Protein AF-A0A925HPG6-F1 (afdb_monomer)

Nearest PDB structures (foldseek):
  2pl2-assembly1_B  TM=6.151E-01  e=1.990E-04  Thermus thermophilus HB27
  7cc7-assembly1_A  TM=6.638E-01  e=3.240E-03  Homo sapiens
  1zu2-assembly1_A  TM=7.155E-01  e=5.525E-02  Arabidopsis thaliana
  5w5h-assembly1_C  TM=5.870E-01  e=5.042E-02  Homo sapiens
  4rg9-assembly1_A  TM=4.151E-01  e=2.020E-02  Homo sapiens

Structure (mmCIF, N/CA/C/O backbone):
data_AF-A0A925HPG6-F1
#
_entry.id   AF-A0A925HPG6-F1
#
loop_
_atom_site.group_PDB
_atom_site.id
_atom_site.type_symbol
_atom_site.label_atom_id
_atom_site.label_alt_id
_atom_site.label_comp_id
_atom_site.label_asym_id
_atom_site.label_entity_id
_atom_site.label_seq_id
_atom_site.pdbx_PDB_ins_code
_atom_site.Cartn_x
_atom_site.Cartn_y
_atom_site.Cartn_z
_atom_site.occupancy
_atom_site.B_iso_or_equiv
_atom_site.auth_seq_id
_atom_site.auth_comp_id
_atom_site.auth_asym_id
_atom_site.auth_atom_id
_atom_site.pdbx_PDB_model_num
ATOM 1 N N . MET A 1 1 ? -19.521 0.042 25.643 1.00 83.56 1 MET A N 1
ATOM 2 C CA . MET A 1 1 ? -20.097 1.329 25.170 1.00 83.56 1 MET A CA 1
ATOM 3 C C . MET A 1 1 ? -19.032 2.386 24.862 1.00 83.56 1 MET A C 1
ATOM 5 O O . MET A 1 1 ? -19.065 2.917 23.763 1.00 83.56 1 MET A O 1
ATOM 9 N N . LYS A 1 2 ? -18.054 2.652 25.746 1.00 94.69 2 LYS A N 1
ATOM 10 C CA . LYS A 1 2 ? -17.037 3.711 25.542 1.00 94.69 2 LYS A CA 1
ATOM 11 C C . LYS A 1 2 ? -16.124 3.534 24.310 1.00 94.69 2 LYS A C 1
ATOM 13 O O . LYS A 1 2 ? -15.792 4.525 23.671 1.00 94.69 2 LYS A O 1
ATOM 18 N N . ALA A 1 3 ? -15.754 2.301 23.945 1.00 97.12 3 ALA A N 1
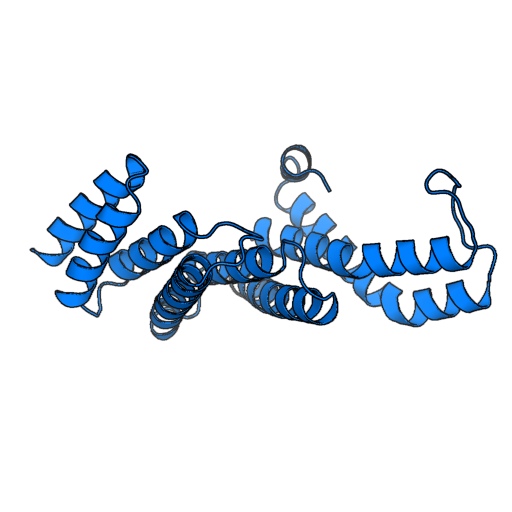ATOM 19 C CA . ALA A 1 3 ? -14.949 2.048 22.741 1.00 97.12 3 ALA A CA 1
ATOM 20 C C . ALA A 1 3 ? -15.700 2.431 21.449 1.00 97.12 3 ALA A C 1
ATOM 22 O O . ALA A 1 3 ? -15.158 3.114 20.587 1.00 97.12 3 ALA A O 1
ATOM 23 N N . ARG A 1 4 ? -16.988 2.068 21.350 1.00 97.56 4 ARG A N 1
ATOM 24 C CA . ARG A 1 4 ? -17.858 2.441 20.218 1.00 97.56 4 ARG A CA 1
ATOM 25 C C . ARG A 1 4 ? -18.130 3.945 20.148 1.00 97.56 4 ARG A C 1
ATOM 27 O O . ARG A 1 4 ? -18.181 4.494 19.057 1.00 97.56 4 ARG A O 1
ATOM 34 N N . ASP A 1 5 ? -18.277 4.610 21.293 1.00 98.19 5 ASP A N 1
ATOM 35 C CA . ASP A 1 5 ? -18.403 6.073 21.345 1.00 98.19 5 ASP A CA 1
ATOM 36 C C . ASP A 1 5 ? -17.149 6.767 20.786 1.00 98.19 5 ASP A C 1
ATOM 38 O O . ASP A 1 5 ? -17.252 7.632 19.917 1.00 98.19 5 ASP A O 1
ATOM 42 N N . ASN A 1 6 ? -15.960 6.326 21.208 1.00 98.56 6 ASN A N 1
ATOM 43 C CA . ASN A 1 6 ? -14.703 6.825 20.653 1.00 98.56 6 ASN A CA 1
ATOM 44 C C . ASN A 1 6 ? -14.569 6.526 19.156 1.00 98.56 6 ASN A C 1
ATOM 46 O O . ASN A 1 6 ? -14.201 7.420 18.403 1.00 98.56 6 ASN A O 1
ATOM 50 N N . LEU A 1 7 ? -14.950 5.330 18.695 1.00 98.56 7 LEU A N 1
ATOM 51 C CA . LEU A 1 7 ? -14.999 5.033 17.261 1.00 98.56 7 LEU A CA 1
ATOM 52 C C . LEU A 1 7 ? -15.870 6.054 16.509 1.00 98.56 7 LEU A C 1
ATOM 54 O O . LEU A 1 7 ? -15.422 6.622 15.518 1.00 98.56 7 LEU A O 1
ATOM 58 N N . ASN A 1 8 ? -17.088 6.327 16.981 1.00 98.44 8 ASN A N 1
ATOM 59 C CA . ASN A 1 8 ? -18.001 7.258 16.310 1.00 98.44 8 ASN A CA 1
ATOM 60 C C . ASN A 1 8 ? -17.438 8.686 16.247 1.00 98.44 8 ASN A C 1
ATOM 62 O O . ASN A 1 8 ? -17.514 9.331 15.200 1.00 98.44 8 ASN A O 1
ATOM 66 N N . LYS A 1 9 ? -16.827 9.162 17.340 1.00 98.69 9 LYS A N 1
ATOM 67 C CA . LYS A 1 9 ? -16.132 10.459 17.380 1.00 98.69 9 LYS A CA 1
ATOM 68 C C . LYS A 1 9 ? -14.959 10.496 16.403 1.00 98.69 9 LYS A C 1
ATOM 70 O O . LYS A 1 9 ? -14.810 11.463 15.660 1.00 98.69 9 LYS A O 1
ATOM 75 N N . GLY A 1 10 ? -14.172 9.421 16.347 1.00 98.62 10 GLY A N 1
ATOM 76 C CA . GLY A 1 10 ? -13.081 9.278 15.389 1.00 98.62 10 GLY A CA 1
ATOM 77 C C . GLY A 1 10 ? -13.572 9.334 13.944 1.00 98.62 10 GLY A C 1
ATOM 78 O O . GLY A 1 10 ? -13.031 10.095 13.148 1.00 98.62 10 GLY A O 1
ATOM 79 N N . VAL A 1 11 ? -14.657 8.624 13.614 1.00 98.62 11 VAL A N 1
ATOM 80 C CA . VAL A 1 11 ? -15.277 8.656 12.277 1.00 98.62 11 VAL A CA 1
ATOM 81 C C . VAL A 1 11 ? -15.770 10.061 11.921 1.00 98.62 11 VAL A C 1
ATOM 83 O O . VAL A 1 11 ? -15.600 10.498 10.784 1.00 98.62 11 VAL A O 1
ATOM 86 N N . GLN A 1 12 ? -16.355 10.797 12.869 1.00 98.62 12 GLN A N 1
ATOM 87 C CA . GLN A 1 12 ? -16.792 12.177 12.639 1.00 98.62 12 GLN A CA 1
ATOM 88 C C . GLN A 1 12 ? -15.605 13.110 12.347 1.00 98.62 12 GLN A C 1
ATOM 90 O O . GLN A 1 12 ? -15.650 13.901 11.401 1.00 98.62 12 GLN A O 1
ATOM 95 N N . SER A 1 13 ? -14.524 12.991 13.120 1.00 98.69 13 SER A N 1
ATOM 96 C CA . SER A 1 13 ? -13.281 13.736 12.892 1.00 98.69 13 SER A CA 1
ATOM 97 C C . SER A 1 13 ? -12.656 13.384 11.540 1.00 98.69 13 SER A C 1
ATOM 99 O O . SER A 1 13 ? -12.307 14.280 10.775 1.00 98.69 13 SER A O 1
ATOM 101 N N . PHE A 1 14 ? -12.608 12.098 11.188 1.00 98.25 14 PHE A N 1
ATOM 102 C CA . PHE A 1 14 ? -12.074 11.620 9.913 1.00 98.25 14 PHE A CA 1
ATOM 103 C C . PHE A 1 14 ? -12.853 12.182 8.715 1.00 98.25 14 PHE A C 1
ATOM 105 O O . PHE A 1 14 ? -12.257 12.731 7.794 1.00 98.25 14 PHE A O 1
ATOM 112 N N . LYS A 1 15 ? -14.193 12.144 8.756 1.00 98.00 15 LYS A N 1
ATOM 113 C CA . LYS A 1 15 ? -15.064 12.704 7.701 1.00 98.00 15 LYS A CA 1
ATOM 114 C C . LYS A 1 15 ? -14.883 14.207 7.485 1.00 98.00 15 LYS A C 1
ATOM 116 O O . LYS A 1 15 ? -15.205 14.711 6.417 1.00 98.00 15 LYS A O 1
ATOM 121 N N . THR A 1 16 ? -14.390 14.918 8.496 1.00 97.69 16 THR A N 1
ATOM 122 C CA . TH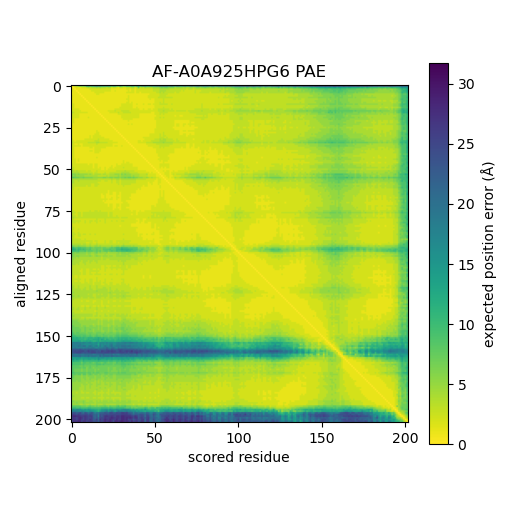R A 1 16 ? -14.087 16.355 8.424 1.00 97.69 16 THR A CA 1
ATOM 123 C C . THR A 1 16 ? -12.595 16.630 8.207 1.00 97.69 16 THR A C 1
ATOM 125 O O . THR A 1 16 ? -12.138 17.739 8.469 1.00 97.69 16 THR A O 1
ATOM 128 N N . ALA A 1 17 ? -11.842 15.624 7.739 1.00 97.56 17 ALA A N 1
ATOM 129 C CA . ALA A 1 17 ? -10.399 15.650 7.478 1.00 97.56 17 ALA A CA 1
ATOM 130 C C . ALA A 1 17 ? -9.522 16.020 8.692 1.00 97.56 17 ALA A C 1
ATOM 132 O O . ALA A 1 17 ? -8.353 16.375 8.553 1.00 97.56 17 ALA A O 1
ATOM 133 N N . LYS A 1 18 ? -10.054 15.906 9.915 1.00 98.50 18 LYS A N 1
ATOM 134 C CA . LYS A 1 18 ? -9.316 16.134 11.165 1.00 98.50 18 LYS A CA 1
ATOM 135 C C . LYS A 1 18 ? -8.601 14.852 11.588 1.00 98.50 18 LYS A C 1
ATOM 137 O O . LYS A 1 18 ? -8.935 14.259 12.615 1.00 98.50 18 LYS A O 1
ATOM 142 N N . TYR A 1 19 ? -7.644 14.397 10.782 1.00 98.06 19 TYR A N 1
ATOM 143 C CA . TYR A 1 19 ? -7.041 13.069 10.934 1.00 98.06 19 TYR A CA 1
ATOM 144 C C . TYR A 1 19 ? -6.299 12.878 12.260 1.00 98.06 19 TYR A C 1
ATOM 146 O O . TYR A 1 19 ? -6.476 11.845 12.896 1.00 98.06 19 TYR A O 1
ATOM 154 N N . THR A 1 20 ? -5.580 13.889 12.751 1.00 97.94 20 THR A N 1
ATOM 155 C CA . THR A 1 20 ? -4.909 13.823 14.061 1.00 97.94 20 THR A CA 1
ATOM 156 C C . THR A 1 20 ? -5.909 13.600 15.201 1.00 97.94 20 THR A C 1
ATOM 158 O O . THR A 1 20 ? -5.711 12.736 16.051 1.00 97.94 20 THR A O 1
ATOM 161 N N . ALA A 1 21 ? -7.044 14.311 15.187 1.00 98.44 21 ALA A N 1
ATOM 162 C CA . ALA A 1 21 ? -8.107 14.108 16.174 1.00 98.44 21 ALA A CA 1
ATOM 163 C C . ALA A 1 21 ? -8.791 12.739 16.010 1.00 98.44 21 ALA A C 1
ATOM 165 O O . ALA A 1 21 ? -9.171 12.108 16.995 1.00 98.44 21 ALA A O 1
ATOM 166 N N . ALA A 1 22 ? -8.941 12.266 14.769 1.00 98.75 22 ALA A N 1
ATOM 167 C CA . ALA A 1 22 ? -9.473 10.938 14.491 1.00 98.75 22 ALA A CA 1
ATOM 168 C C . ALA A 1 22 ? -8.570 9.834 15.065 1.00 98.75 22 ALA A C 1
ATOM 170 O O . ALA A 1 22 ? -9.075 8.940 15.741 1.00 98.75 22 ALA A O 1
ATOM 171 N N . VAL A 1 23 ? -7.249 9.937 14.872 1.00 98.75 23 VAL A N 1
ATOM 172 C CA . VAL A 1 23 ? -6.253 9.009 15.430 1.00 98.75 23 VAL A CA 1
ATOM 173 C C . VAL A 1 23 ? -6.376 8.911 16.946 1.00 98.75 23 VAL A C 1
ATOM 175 O O . VAL A 1 23 ? -6.443 7.801 17.467 1.00 98.75 23 VAL A O 1
ATOM 178 N N . GLU A 1 24 ? -6.471 10.031 17.664 1.00 98.69 24 GLU A N 1
ATOM 179 C CA . GLU A 1 24 ? -6.578 9.996 19.129 1.00 98.69 24 GLU A CA 1
ATOM 180 C C . GLU A 1 24 ? -7.856 9.291 19.605 1.00 98.69 24 GLU A C 1
ATOM 182 O O . GLU A 1 24 ? -7.813 8.456 20.513 1.00 98.69 24 GLU A O 1
ATOM 187 N N . HIS A 1 25 ? -8.988 9.528 18.938 1.00 98.81 25 HIS A N 1
ATOM 188 C CA . HIS A 1 25 ? -10.222 8.801 19.228 1.00 98.81 25 HIS A CA 1
ATOM 189 C C . HIS A 1 25 ? -10.121 7.306 18.902 1.00 98.81 25 HIS A C 1
ATOM 191 O O . HIS A 1 25 ? -10.546 6.470 19.701 1.00 98.81 25 HIS A O 1
ATOM 197 N N . PHE A 1 26 ? -9.546 6.935 17.758 1.00 98.81 26 PHE A N 1
ATOM 198 C CA . PHE A 1 26 ? -9.407 5.528 17.393 1.00 98.81 26 PHE A CA 1
ATOM 199 C C . PHE A 1 26 ? -8.412 4.786 18.298 1.00 98.81 26 PHE A C 1
ATOM 201 O O . PHE A 1 26 ? -8.693 3.654 18.692 1.00 98.81 26 PHE A O 1
ATOM 208 N N . LYS A 1 27 ? -7.315 5.428 18.724 1.00 98.62 27 LYS A N 1
ATOM 209 C CA . LYS A 1 27 ? -6.393 4.885 19.739 1.00 98.62 27 LYS A CA 1
ATOM 210 C C . LYS A 1 27 ? -7.117 4.593 21.044 1.00 98.62 27 LYS A C 1
ATOM 212 O O . LYS A 1 27 ? -6.940 3.513 21.600 1.00 98.62 27 LYS A O 1
ATOM 217 N N . GLU A 1 28 ? -7.959 5.510 21.516 1.00 98.75 28 GLU A N 1
ATOM 218 C CA . GLU A 1 28 ? -8.739 5.287 22.734 1.00 98.75 28 GLU A CA 1
ATOM 219 C C . GLU A 1 28 ? -9.759 4.153 22.559 1.00 98.75 28 GLU A C 1
ATOM 221 O O . GLU A 1 28 ? -9.926 3.330 23.458 1.00 98.75 28 GLU A O 1
ATOM 226 N N . ALA A 1 29 ? -10.398 4.043 21.390 1.00 98.69 29 ALA A N 1
ATOM 227 C CA . ALA A 1 29 ? -11.285 2.921 21.087 1.00 98.69 29 ALA A CA 1
ATOM 228 C C . ALA A 1 29 ? -10.551 1.569 21.148 1.00 98.69 29 ALA A C 1
ATOM 230 O O . ALA A 1 29 ? -11.043 0.652 21.804 1.00 98.69 29 ALA A O 1
ATOM 231 N N . VAL A 1 30 ? -9.362 1.471 20.541 1.00 98.44 30 VAL A N 1
ATOM 232 C CA . VAL A 1 30 ? -8.510 0.267 20.564 1.00 98.44 30 VAL A CA 1
ATOM 233 C C . VAL A 1 30 ? -7.953 -0.013 21.964 1.00 98.44 30 VAL A C 1
ATOM 235 O O . VAL A 1 30 ? -7.851 -1.165 22.366 1.00 98.44 30 VAL A O 1
ATOM 238 N N . ARG A 1 31 ? -7.617 1.017 22.748 1.00 98.31 31 ARG A N 1
ATOM 239 C CA . ARG A 1 31 ? -7.154 0.850 24.136 1.00 98.31 31 ARG A CA 1
ATOM 240 C C . ARG A 1 31 ? -8.256 0.292 25.036 1.00 98.31 31 ARG A C 1
ATOM 242 O O . ARG A 1 31 ? -7.982 -0.524 25.912 1.00 98.31 31 ARG A O 1
ATOM 249 N N . LEU A 1 32 ? -9.488 0.764 24.849 1.00 98.50 32 LEU A N 1
ATOM 250 C CA . LEU A 1 32 ? -10.657 0.322 25.612 1.00 98.50 32 LEU A CA 1
ATOM 251 C C . LEU A 1 32 ? -11.132 -1.077 25.206 1.00 98.50 32 LEU A C 1
ATOM 253 O O . LEU A 1 32 ? -11.712 -1.773 26.037 1.00 98.50 32 LEU A O 1
ATOM 257 N N . ASP A 1 33 ? -10.926 -1.458 23.948 1.00 98.06 33 ASP A N 1
ATOM 258 C CA . ASP A 1 33 ? -11.262 -2.774 23.410 1.00 98.06 33 ASP A CA 1
ATOM 259 C C . ASP A 1 33 ? -10.212 -3.209 22.366 1.00 98.06 33 ASP A C 1
ATOM 261 O O . ASP A 1 33 ? -10.350 -2.903 21.176 1.00 98.06 33 ASP A O 1
ATOM 265 N N . PRO A 1 34 ? -9.144 -3.913 22.794 1.00 96.50 34 PRO A N 1
ATOM 266 C CA . PRO A 1 34 ? -8.071 -4.352 21.901 1.00 96.50 34 PRO A CA 1
ATOM 267 C C . PRO A 1 34 ? -8.516 -5.328 20.805 1.00 96.50 34 PRO A C 1
ATOM 269 O O . PRO A 1 34 ? -7.827 -5.462 19.796 1.00 96.50 34 PRO A O 1
ATOM 272 N N . GLU A 1 35 ? -9.661 -5.990 20.951 1.00 95.81 35 GLU A N 1
ATOM 273 C CA . GLU A 1 35 ? -10.179 -6.911 19.936 1.00 95.81 35 GLU A CA 1
ATOM 274 C C . GLU A 1 35 ? -11.094 -6.196 18.923 1.00 95.81 35 GLU A C 1
ATOM 276 O O . GLU A 1 35 ? -11.589 -6.820 17.982 1.00 95.81 35 GLU A O 1
ATOM 281 N N . PHE A 1 36 ? -11.299 -4.877 19.057 1.00 97.50 36 PHE A N 1
ATOM 282 C CA . PHE A 1 36 ? -12.194 -4.112 18.192 1.00 97.50 36 PHE A CA 1
ATOM 283 C C . PHE A 1 36 ? -11.589 -3.835 16.806 1.00 97.50 36 PHE A C 1
ATOM 285 O O . PHE A 1 36 ? -11.125 -2.733 16.499 1.00 97.50 36 PHE A O 1
ATOM 292 N N . GLN A 1 37 ? -11.658 -4.841 15.934 1.00 97.38 37 GLN A N 1
ATOM 293 C CA . GLN A 1 37 ? -11.078 -4.832 14.585 1.00 97.38 37 GLN A CA 1
ATOM 294 C C . GLN A 1 37 ? -11.473 -3.612 13.746 1.00 97.38 37 GLN A C 1
ATOM 296 O O . GLN A 1 37 ? -10.628 -2.998 13.101 1.00 97.38 37 GLN A O 1
ATOM 301 N N . THR A 1 38 ? -12.739 -3.193 13.807 1.00 97.75 38 THR A N 1
ATOM 302 C CA . THR A 1 38 ? -13.205 -2.006 13.079 1.00 97.75 38 THR A CA 1
ATOM 303 C C . THR A 1 38 ? -12.477 -0.737 13.527 1.00 97.75 38 THR A C 1
ATOM 305 O O . THR A 1 38 ? -12.042 0.039 12.682 1.00 97.75 38 THR A O 1
ATOM 308 N N . ALA A 1 39 ? -12.292 -0.523 14.835 1.00 98.31 39 ALA A N 1
ATOM 309 C CA . ALA A 1 39 ? -11.549 0.636 15.337 1.00 98.31 39 ALA A CA 1
ATOM 310 C C . ALA A 1 39 ? -10.077 0.600 14.917 1.00 98.31 39 ALA A C 1
ATOM 312 O O . ALA A 1 39 ? -9.509 1.646 14.610 1.00 98.31 39 ALA A O 1
ATOM 313 N N . ARG A 1 40 ? -9.492 -0.598 14.835 1.00 98.50 40 ARG A N 1
ATOM 314 C CA . ARG A 1 40 ? -8.125 -0.797 14.357 1.00 98.50 40 ARG A CA 1
ATOM 315 C C . ARG A 1 40 ? -7.958 -0.449 12.877 1.00 98.50 40 ARG A C 1
ATOM 317 O O . ARG A 1 40 ? -7.049 0.299 12.534 1.00 98.50 40 ARG A O 1
ATOM 324 N N . LEU A 1 41 ? -8.876 -0.907 12.023 1.00 98.44 41 LEU A N 1
ATOM 325 C CA . LEU A 1 41 ? -8.915 -0.541 10.601 1.00 98.44 41 LEU A CA 1
ATOM 326 C C . LEU A 1 41 ? -9.014 0.978 10.407 1.00 98.44 41 LEU A C 1
ATOM 328 O O . LEU A 1 41 ? -8.267 1.557 9.618 1.00 98.44 41 LEU A O 1
ATOM 332 N N . TYR A 1 42 ? -9.902 1.640 11.153 1.00 98.56 42 TYR A N 1
ATOM 333 C CA . TYR A 1 42 ? -10.035 3.096 11.098 1.00 98.56 42 TYR A CA 1
ATOM 334 C C . TYR A 1 42 ? -8.794 3.828 11.623 1.00 98.56 42 TYR A C 1
ATOM 336 O O . TYR A 1 42 ? -8.397 4.832 11.033 1.00 98.56 42 TYR A O 1
ATOM 344 N N . LEU A 1 43 ? -8.159 3.323 12.686 1.00 98.81 43 LEU A N 1
ATOM 345 C CA . LEU A 1 43 ? -6.899 3.863 13.195 1.00 98.81 43 LEU A CA 1
ATOM 346 C C . LEU A 1 43 ? -5.804 3.802 12.125 1.00 98.81 43 LEU A C 1
ATOM 348 O O . LEU A 1 43 ? -5.185 4.820 11.823 1.00 98.81 43 LEU A O 1
ATOM 352 N N . ALA A 1 44 ? -5.611 2.631 11.517 1.00 98.62 44 ALA A N 1
ATOM 353 C CA . ALA A 1 44 ? -4.632 2.422 10.457 1.00 98.62 44 ALA A CA 1
ATOM 354 C C . ALA A 1 44 ? -4.898 3.339 9.251 1.00 98.62 44 ALA A C 1
ATOM 356 O O . ALA A 1 44 ? -3.995 4.014 8.760 1.00 98.62 44 ALA A O 1
ATOM 357 N N . THR A 1 45 ? -6.162 3.450 8.836 1.00 98.38 45 THR A N 1
ATOM 358 C CA . THR A 1 45 ? -6.579 4.335 7.738 1.00 98.38 45 THR A CA 1
ATOM 359 C C . THR A 1 45 ? -6.311 5.808 8.062 1.00 98.38 45 THR A C 1
ATOM 361 O O . THR A 1 45 ? -5.829 6.544 7.209 1.00 98.38 45 THR A O 1
ATOM 364 N N . ALA A 1 46 ? -6.556 6.251 9.300 1.00 98.56 46 ALA A N 1
ATOM 365 C CA . ALA A 1 46 ? -6.260 7.617 9.737 1.00 98.56 46 ALA A CA 1
ATOM 366 C C . ALA A 1 46 ? -4.759 7.938 9.753 1.00 98.56 46 ALA A C 1
ATOM 368 O O . ALA A 1 46 ? -4.379 9.083 9.498 1.00 98.56 46 ALA A O 1
ATOM 369 N N . TYR A 1 47 ? -3.903 6.945 10.001 1.00 98.75 47 TYR A N 1
ATOM 370 C CA . TYR A 1 47 ? -2.465 7.091 9.797 1.00 98.75 47 TYR A CA 1
ATOM 371 C C . TYR A 1 47 ? -2.106 7.205 8.310 1.00 98.75 47 TYR A C 1
ATOM 373 O O . TYR A 1 47 ? -1.367 8.117 7.945 1.00 98.75 47 TYR A O 1
ATOM 381 N N . VAL A 1 48 ? -2.680 6.365 7.436 1.00 98.06 48 VAL A N 1
ATOM 382 C CA . VAL A 1 48 ? -2.476 6.468 5.976 1.00 98.06 48 VAL A CA 1
ATOM 383 C C . VAL A 1 48 ? -2.931 7.824 5.434 1.00 98.06 48 VAL A C 1
ATOM 385 O O . VAL A 1 48 ? -2.235 8.411 4.617 1.00 98.06 48 VAL A O 1
ATOM 388 N N . SER A 1 49 ? -4.048 8.379 5.911 1.00 97.75 49 SER A N 1
ATOM 389 C CA . SER A 1 49 ? -4.525 9.702 5.477 1.00 97.75 49 SER A CA 1
ATOM 390 C C . SER A 1 49 ? -3.604 10.864 5.866 1.00 97.75 49 SER A C 1
ATOM 392 O O . SER A 1 49 ? -3.741 11.952 5.313 1.00 97.75 49 SER A O 1
ATOM 394 N N . GLN A 1 50 ? -2.685 10.654 6.812 1.00 97.31 50 GLN A N 1
ATOM 395 C CA . GLN A 1 50 ? -1.644 11.621 7.177 1.00 97.31 50 GLN A CA 1
ATOM 396 C C . GLN A 1 50 ? -0.301 11.317 6.502 1.00 97.31 50 GLN A C 1
ATOM 398 O O . GLN A 1 50 ? 0.630 12.112 6.616 1.00 97.31 50 GLN A O 1
ATOM 403 N N . TYR A 1 51 ? -0.183 10.182 5.810 1.00 97.31 51 TYR A N 1
ATOM 404 C CA . TYR A 1 51 ? 0.997 9.848 5.031 1.00 97.31 51 TYR A CA 1
ATOM 405 C C . TYR A 1 51 ? 1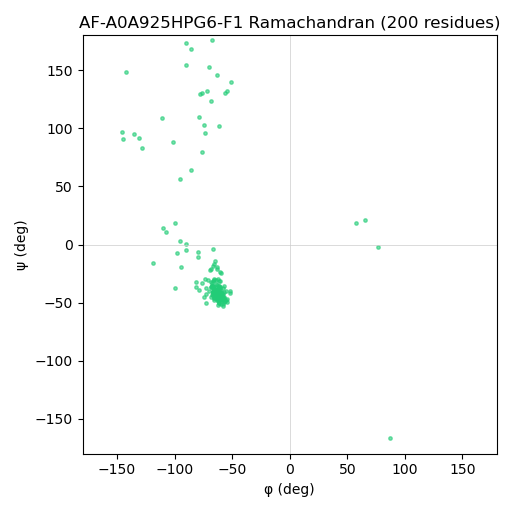.015 10.650 3.725 1.00 97.31 51 TYR A C 1
ATOM 407 O O . TYR A 1 51 ? 0.040 10.679 2.974 1.00 97.31 51 TYR A O 1
ATOM 415 N N . ILE A 1 52 ? 2.148 11.279 3.435 1.00 95.94 52 ILE A N 1
ATOM 416 C CA . ILE A 1 52 ? 2.395 12.070 2.234 1.00 95.94 52 ILE A CA 1
ATOM 417 C C . ILE A 1 52 ? 3.420 11.312 1.377 1.00 95.94 52 ILE A C 1
ATOM 419 O O . ILE A 1 52 ? 4.598 11.242 1.748 1.00 95.94 52 ILE A O 1
ATOM 423 N N . PRO A 1 53 ? 3.017 10.738 0.229 1.00 94.31 53 PRO A N 1
ATOM 424 C CA . PRO A 1 53 ? 3.937 10.035 -0.660 1.00 94.31 53 PRO A CA 1
ATOM 425 C C . PRO A 1 53 ? 5.113 10.920 -1.088 1.00 94.31 53 PRO A C 1
ATOM 427 O O . PRO A 1 53 ? 4.934 12.055 -1.526 1.00 94.31 53 PRO A O 1
ATOM 430 N N . GLY A 1 54 ? 6.328 10.389 -0.958 1.00 91.69 54 GLY A N 1
ATOM 431 C CA . GLY A 1 54 ? 7.568 11.076 -1.326 1.00 91.69 54 GLY A CA 1
ATOM 432 C C . GLY A 1 54 ? 8.067 12.149 -0.352 1.00 91.69 54 GLY A C 1
ATOM 433 O O . GLY A 1 54 ? 9.143 12.695 -0.592 1.00 91.69 54 GLY A O 1
ATOM 434 N N . ALA A 1 55 ? 7.347 12.438 0.738 1.00 93.69 55 ALA A N 1
ATOM 435 C CA . ALA A 1 55 ? 7.862 13.288 1.807 1.00 93.69 55 ALA A CA 1
ATOM 436 C C . ALA A 1 55 ? 8.832 12.505 2.707 1.00 93.69 55 ALA A C 1
ATOM 438 O O . ALA A 1 55 ? 8.496 11.432 3.211 1.00 93.69 55 ALA A O 1
ATOM 439 N N . ASP A 1 56 ? 10.015 13.069 2.938 1.00 89.50 56 ASP A N 1
ATOM 440 C CA . ASP A 1 56 ? 11.033 12.512 3.830 1.00 89.50 56 ASP A CA 1
ATOM 441 C C . ASP A 1 56 ? 10.997 13.255 5.171 1.00 89.50 56 ASP A C 1
ATOM 443 O O . ASP A 1 56 ? 11.621 14.303 5.350 1.00 89.50 56 ASP A O 1
ATOM 447 N N . SER A 1 57 ? 10.159 12.774 6.092 1.00 94.56 57 SER A N 1
ATOM 448 C CA . SER A 1 57 ? 10.092 13.302 7.453 1.00 94.56 57 SER A CA 1
ATOM 449 C C . SER A 1 57 ? 9.867 12.183 8.474 1.00 94.56 57 SER A C 1
ATOM 451 O O . SER A 1 57 ? 9.160 11.212 8.177 1.00 94.56 57 SER A O 1
ATOM 453 N N . PRO A 1 58 ? 10.398 12.318 9.707 1.00 96.00 58 PRO A N 1
ATOM 454 C CA . PRO A 1 58 ? 10.186 11.324 10.759 1.00 96.00 58 PRO A CA 1
ATOM 455 C C . PRO A 1 58 ? 8.706 11.074 11.069 1.00 96.00 58 PRO A C 1
ATOM 457 O O . PRO A 1 58 ? 8.311 9.940 11.328 1.00 96.00 58 PRO A O 1
ATOM 460 N N . GLU A 1 59 ? 7.877 12.119 11.008 1.00 96.00 59 GLU A N 1
ATOM 461 C CA . GLU A 1 59 ? 6.429 12.015 11.213 1.00 96.00 59 GLU A CA 1
ATOM 462 C C . GLU A 1 59 ? 5.760 11.205 10.095 1.00 96.00 59 GLU A C 1
ATOM 464 O O . GLU A 1 59 ? 4.931 10.336 10.369 1.00 96.00 59 GLU A O 1
ATOM 469 N N . ASN A 1 60 ? 6.166 11.426 8.840 1.00 95.88 60 ASN A N 1
ATOM 470 C CA . ASN A 1 60 ? 5.643 10.681 7.701 1.00 95.88 60 ASN A CA 1
ATOM 471 C C . ASN A 1 60 ? 5.988 9.187 7.801 1.00 95.88 60 ASN A C 1
ATOM 473 O O . ASN A 1 60 ? 5.127 8.323 7.622 1.00 95.88 60 ASN A O 1
ATOM 477 N N . GLU A 1 61 ? 7.233 8.867 8.167 1.00 95.62 61 GLU A N 1
ATOM 478 C CA . GLU A 1 61 ? 7.639 7.484 8.425 1.00 95.62 61 GLU A CA 1
ATOM 479 C C . GLU A 1 61 ? 6.888 6.857 9.599 1.00 95.62 61 GLU A C 1
ATOM 481 O O . GLU A 1 61 ? 6.523 5.681 9.543 1.00 95.62 61 GLU A O 1
ATOM 486 N N . GLN A 1 62 ? 6.681 7.616 10.678 1.00 97.75 62 GLN A N 1
ATOM 487 C CA . GLN A 1 62 ? 5.970 7.134 11.854 1.00 97.75 62 GLN A CA 1
ATOM 488 C C . GLN A 1 62 ? 4.514 6.809 11.519 1.00 97.75 62 GLN A C 1
ATOM 490 O O . GLN A 1 62 ? 4.029 5.757 11.934 1.00 97.75 62 GLN A O 1
ATOM 495 N N . ASN A 1 63 ? 3.843 7.655 10.733 1.00 98.06 63 ASN A N 1
ATOM 496 C CA . ASN A 1 63 ? 2.488 7.392 10.251 1.00 98.06 63 ASN A CA 1
ATOM 497 C C . ASN A 1 63 ? 2.435 6.103 9.424 1.00 98.06 63 ASN A C 1
ATOM 499 O O . ASN A 1 63 ? 1.593 5.248 9.689 1.00 98.06 63 ASN A O 1
ATOM 503 N N . ALA A 1 64 ? 3.367 5.901 8.488 1.00 97.81 64 ALA A N 1
ATOM 504 C CA . ALA A 1 64 ? 3.407 4.667 7.705 1.00 97.81 64 ALA A CA 1
ATOM 505 C C . ALA A 1 64 ? 3.641 3.421 8.577 1.00 97.81 64 ALA A C 1
ATOM 507 O O . ALA A 1 64 ? 2.898 2.448 8.470 1.00 97.81 64 ALA A O 1
ATOM 508 N N . LYS A 1 65 ? 4.621 3.463 9.490 1.00 98.38 65 LYS A N 1
ATOM 509 C CA . LYS A 1 65 ? 4.916 2.348 10.410 1.00 98.38 65 LYS A CA 1
ATOM 510 C C . LYS A 1 65 ? 3.720 2.035 11.314 1.00 98.38 65 LYS A C 1
ATOM 512 O O . LYS A 1 65 ? 3.406 0.868 11.531 1.00 98.38 65 LYS A O 1
ATOM 517 N N . ALA A 1 66 ? 3.045 3.061 11.831 1.00 98.56 66 ALA A N 1
ATOM 518 C CA . ALA A 1 66 ? 1.867 2.889 12.673 1.00 98.56 66 ALA A CA 1
ATOM 519 C C . ALA A 1 66 ? 0.686 2.302 11.883 1.00 98.56 66 ALA A C 1
ATOM 521 O O . ALA A 1 66 ? 0.041 1.373 12.361 1.00 98.56 66 ALA A O 1
ATOM 522 N N . ALA A 1 67 ? 0.437 2.778 10.659 1.00 98.75 67 ALA A N 1
ATOM 523 C CA . ALA A 1 67 ? -0.572 2.199 9.776 1.00 98.75 67 ALA A CA 1
ATOM 524 C C . ALA A 1 67 ? -0.304 0.712 9.504 1.00 98.75 67 ALA A C 1
ATOM 526 O O . ALA A 1 67 ? -1.190 -0.118 9.702 1.00 98.75 67 ALA A O 1
ATOM 527 N N . GLU A 1 68 ? 0.923 0.377 9.098 1.00 98.69 68 GLU A N 1
ATOM 528 C CA . GLU A 1 68 ? 1.337 -0.990 8.782 1.00 98.69 68 GLU A CA 1
ATOM 529 C C . GLU A 1 68 ? 1.127 -1.932 9.974 1.00 98.69 68 GLU A C 1
ATOM 531 O O . GLU A 1 68 ? 0.476 -2.967 9.840 1.00 98.69 68 GLU A O 1
ATOM 536 N N . GLN A 1 69 ? 1.591 -1.543 11.165 1.00 98.62 69 GLN A N 1
ATOM 537 C CA . GLN A 1 69 ? 1.415 -2.335 12.386 1.00 98.62 69 GLN A CA 1
ATOM 538 C C . GLN A 1 69 ? -0.057 -2.599 12.711 1.00 98.62 69 GLN A C 1
ATOM 540 O O . GLN A 1 69 ? -0.417 -3.703 13.121 1.00 98.62 69 GLN A O 1
ATOM 545 N N . GLU A 1 70 ? -0.915 -1.593 12.554 1.00 98.75 70 GLU A N 1
ATOM 546 C CA . GLU A 1 70 ? -2.332 -1.732 12.861 1.00 98.75 70 GLU A CA 1
ATOM 547 C C . GLU A 1 70 ? -3.065 -2.586 11.816 1.00 98.75 70 GLU A C 1
ATOM 549 O O . GLU A 1 70 ? -3.878 -3.425 12.205 1.00 98.75 70 GLU A O 1
ATOM 554 N N . PHE A 1 71 ? -2.730 -2.482 10.525 1.00 98.75 71 PHE A N 1
ATOM 555 C CA . PHE A 1 71 ? -3.252 -3.399 9.504 1.00 98.75 71 PHE A CA 1
ATOM 556 C C . PHE A 1 71 ? -2.770 -4.838 9.703 1.00 98.75 71 PHE A C 1
ATOM 558 O O . PHE A 1 71 ? -3.570 -5.765 9.589 1.00 98.75 71 PHE A O 1
ATOM 565 N N . LEU A 1 72 ? -1.499 -5.054 10.054 1.00 98.56 72 LEU A N 1
ATOM 566 C CA . LEU A 1 72 ? -0.974 -6.395 10.325 1.00 98.56 72 LEU A CA 1
ATOM 567 C C . LEU A 1 72 ? -1.705 -7.066 11.494 1.00 98.56 72 LEU A C 1
ATOM 569 O O . LEU A 1 72 ? -2.113 -8.216 11.370 1.00 98.56 72 LEU A O 1
ATOM 573 N N . LYS A 1 73 ? -1.984 -6.333 12.577 1.00 98.50 73 LYS A N 1
ATOM 574 C CA . LYS A 1 73 ? -2.814 -6.826 13.693 1.00 98.50 73 LYS A CA 1
ATOM 575 C C . LYS A 1 73 ? -4.254 -7.151 13.284 1.00 98.50 73 LYS A C 1
ATOM 577 O O . LYS A 1 73 ? -4.874 -8.020 13.894 1.00 98.50 73 LYS A O 1
ATOM 582 N N . VAL A 1 74 ? -4.810 -6.462 12.281 1.00 98.56 74 VAL A N 1
ATOM 583 C CA . VAL A 1 74 ? -6.103 -6.865 11.700 1.00 98.56 74 VAL A CA 1
ATOM 584 C C . VAL A 1 74 ? -5.966 -8.218 11.010 1.00 98.56 74 VAL A C 1
ATOM 586 O O . VAL A 1 74 ? -6.760 -9.123 11.256 1.00 98.56 74 VAL A O 1
ATOM 589 N N . LEU A 1 75 ? -4.910 -8.388 10.214 1.00 98.44 75 LEU A N 1
ATOM 590 C CA . LEU A 1 75 ? -4.643 -9.622 9.476 1.00 98.44 75 LEU A CA 1
ATOM 591 C C . LEU A 1 75 ? -4.246 -10.812 10.355 1.00 98.44 75 LEU A C 1
ATOM 593 O O . LEU A 1 75 ? -4.436 -11.951 9.940 1.00 98.44 75 LEU A O 1
ATOM 597 N N . GLU A 1 76 ? -3.746 -10.585 11.570 1.00 98.00 76 GLU A N 1
ATOM 598 C CA . GLU A 1 76 ? -3.549 -11.647 12.566 1.00 98.00 76 GLU A CA 1
ATOM 599 C C . GLU A 1 76 ? -4.872 -12.326 12.959 1.00 98.00 76 GLU A C 1
ATOM 601 O O . GLU A 1 76 ? -4.882 -13.513 13.286 1.00 98.00 76 GLU A O 1
ATOM 606 N N . LYS A 1 77 ? -5.993 -11.590 12.934 1.00 97.19 77 LYS A N 1
ATOM 607 C CA . LYS A 1 77 ? -7.327 -12.103 13.294 1.00 97.19 77 LYS A CA 1
ATOM 608 C C . LYS A 1 77 ? -8.169 -12.464 12.077 1.00 97.19 77 LYS A C 1
ATOM 610 O O . LYS A 1 77 ? -8.906 -13.444 12.124 1.00 97.19 77 LYS A O 1
ATOM 615 N N . ASP A 1 78 ? -8.056 -11.682 11.011 1.00 98.00 78 ASP A N 1
ATOM 616 C CA . ASP A 1 78 ? -8.755 -11.884 9.745 1.00 98.00 78 ASP A CA 1
ATOM 617 C C . ASP A 1 78 ? -7.747 -11.849 8.579 1.00 98.00 78 ASP A C 1
ATOM 619 O O . ASP A 1 78 ? -7.558 -10.810 7.942 1.00 98.00 78 ASP A O 1
ATOM 623 N N . PRO A 1 79 ? -7.062 -12.973 8.284 1.00 98.19 79 PRO A N 1
ATOM 624 C CA . PRO A 1 79 ? -5.977 -13.012 7.299 1.00 98.19 79 PRO A CA 1
ATOM 625 C C . PRO A 1 79 ? -6.398 -12.718 5.857 1.00 98.19 79 PRO A C 1
ATOM 627 O O . PRO A 1 79 ? -5.520 -12.504 5.010 1.00 98.19 79 PRO A O 1
ATOM 630 N N . VAL A 1 80 ? -7.707 -12.748 5.588 1.00 98.25 80 VAL A N 1
ATOM 631 C CA . VAL A 1 80 ? -8.331 -12.521 4.279 1.00 98.25 80 VAL A CA 1
ATOM 632 C C . VAL A 1 80 ? -9.049 -11.173 4.205 1.00 98.25 80 VAL A C 1
ATOM 634 O O . VAL A 1 80 ? -9.751 -10.918 3.232 1.00 98.25 80 VAL A O 1
ATOM 637 N N . ASN A 1 81 ? -8.857 -10.296 5.199 1.00 98.50 81 ASN A N 1
ATOM 638 C CA . ASN A 1 81 ? -9.447 -8.966 5.201 1.00 98.50 81 ASN A CA 1
ATOM 639 C C . ASN A 1 81 ? -8.958 -8.142 3.999 1.00 98.50 81 ASN A C 1
ATOM 641 O O . ASN A 1 81 ? -7.846 -7.608 4.006 1.00 98.50 81 ASN A O 1
ATOM 645 N N . GLU A 1 82 ? -9.799 -8.031 2.970 1.00 98.25 82 GLU A N 1
ATOM 646 C CA . GLU A 1 82 ? -9.444 -7.384 1.703 1.00 98.25 82 GLU A CA 1
ATOM 647 C C . GLU A 1 82 ? -9.004 -5.933 1.896 1.00 98.25 82 GLU A C 1
ATOM 649 O O . GLU A 1 82 ? -7.991 -5.525 1.337 1.00 98.25 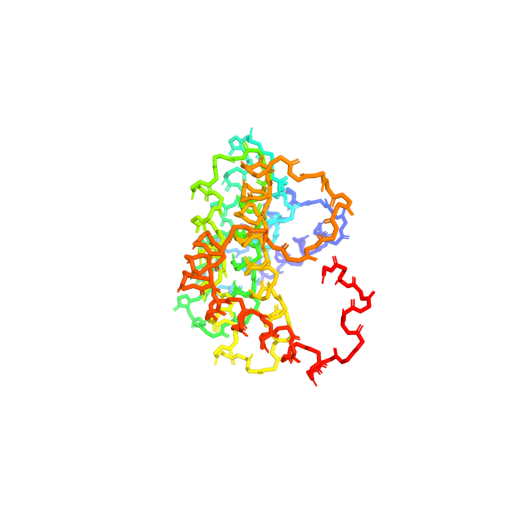82 GLU A O 1
ATOM 654 N N . LEU A 1 83 ? -9.705 -5.178 2.750 1.00 97.81 83 LEU A N 1
ATOM 655 C CA . LEU A 1 83 ? -9.391 -3.772 2.998 1.00 97.81 83 LEU A CA 1
ATOM 656 C C . LEU A 1 83 ? -7.994 -3.609 3.610 1.00 97.81 83 LEU A C 1
ATOM 658 O O . LEU A 1 83 ? -7.234 -2.751 3.166 1.00 97.81 83 LEU A O 1
ATOM 662 N N . ALA A 1 84 ? -7.634 -4.421 4.608 1.00 98.56 84 ALA A N 1
ATOM 663 C CA . ALA A 1 84 ? -6.306 -4.355 5.220 1.00 98.56 84 ALA A CA 1
ATOM 664 C C . ALA A 1 84 ? -5.198 -4.781 4.243 1.00 98.56 84 ALA A C 1
ATOM 666 O O . ALA A 1 84 ? -4.153 -4.133 4.191 1.00 98.56 84 ALA A O 1
ATOM 667 N N . ILE A 1 85 ? -5.434 -5.827 3.442 1.00 98.88 85 ILE A N 1
ATOM 668 C CA . ILE A 1 85 ? -4.502 -6.282 2.399 1.00 98.88 85 ILE A CA 1
ATOM 669 C C . ILE A 1 85 ? -4.283 -5.179 1.355 1.00 98.88 85 ILE A C 1
ATOM 671 O O . ILE A 1 85 ? -3.139 -4.839 1.055 1.00 98.88 85 ILE A O 1
ATOM 675 N N . GLU A 1 86 ? -5.361 -4.601 0.821 1.00 98.56 86 GLU A N 1
ATOM 676 C CA . GLU A 1 86 ? -5.299 -3.530 -0.179 1.00 98.56 86 GLU A CA 1
ATOM 677 C C . GLU A 1 86 ? -4.618 -2.277 0.379 1.00 98.56 86 GLU A C 1
ATOM 679 O O . GLU A 1 86 ? -3.792 -1.660 -0.296 1.00 98.56 86 GLU A O 1
ATOM 684 N N . SER A 1 87 ? -4.908 -1.928 1.634 1.00 98.50 87 SER A N 1
ATOM 685 C CA . SER A 1 87 ? -4.327 -0.753 2.285 1.00 98.50 87 SER A CA 1
ATOM 686 C C . SER A 1 87 ? -2.824 -0.905 2.511 1.00 98.50 87 SER A C 1
ATOM 688 O O . SER A 1 87 ? -2.083 0.048 2.275 1.00 98.50 87 SER A O 1
ATOM 690 N N . LEU A 1 88 ? -2.352 -2.095 2.903 1.00 98.69 88 LEU A N 1
ATOM 691 C CA . LEU A 1 88 ? -0.920 -2.397 2.982 1.00 98.69 88 LEU A CA 1
ATOM 692 C C . LEU A 1 88 ? -0.260 -2.325 1.604 1.00 98.69 88 LEU A C 1
ATOM 694 O O . LEU A 1 88 ? 0.770 -1.669 1.456 1.00 98.69 88 LEU A O 1
ATOM 698 N N . ALA A 1 89 ? -0.877 -2.925 0.582 1.00 98.56 89 ALA A N 1
ATOM 699 C CA . ALA A 1 89 ? -0.367 -2.878 -0.787 1.00 98.56 89 ALA A CA 1
ATOM 700 C C . ALA A 1 89 ? -0.186 -1.432 -1.281 1.00 98.56 89 ALA A C 1
ATOM 702 O O . ALA A 1 89 ? 0.887 -1.055 -1.760 1.00 98.56 89 ALA A O 1
ATOM 703 N N . SER A 1 90 ? -1.218 -0.607 -1.087 1.00 98.06 90 SER A N 1
ATOM 704 C CA . SER A 1 90 ? -1.216 0.814 -1.439 1.00 98.06 90 SER A CA 1
ATOM 705 C C . SER A 1 90 ? -0.190 1.606 -0.627 1.00 98.06 90 SER A C 1
ATOM 707 O O . SER A 1 90 ? 0.534 2.432 -1.183 1.00 98.06 90 SER A O 1
ATOM 709 N N . LEU A 1 91 ? -0.050 1.331 0.675 1.00 98.12 91 LEU A N 1
ATOM 710 C CA . LEU A 1 91 ? 0.944 1.985 1.526 1.00 98.12 91 LEU A CA 1
ATOM 711 C C . LEU A 1 91 ? 2.375 1.707 1.045 1.00 98.12 91 LEU A C 1
ATOM 713 O O . LEU A 1 91 ? 3.137 2.657 0.870 1.00 98.12 91 LEU A O 1
ATOM 717 N N . HIS A 1 92 ? 2.728 0.450 0.759 1.00 98.25 92 HIS A N 1
ATOM 718 C CA . HIS A 1 92 ? 4.048 0.108 0.212 1.00 98.25 92 HIS A CA 1
ATOM 719 C C . HIS A 1 92 ? 4.275 0.737 -1.170 1.00 98.25 92 HIS A C 1
ATOM 721 O O . HIS A 1 92 ? 5.361 1.249 -1.449 1.00 98.25 92 HIS A O 1
ATOM 727 N N . TYR A 1 93 ? 3.247 0.777 -2.025 1.00 97.50 93 TYR A N 1
ATOM 728 C CA . TYR A 1 93 ? 3.332 1.449 -3.323 1.00 97.50 93 TYR A CA 1
ATOM 729 C C . TYR A 1 93 ? 3.580 2.959 -3.175 1.00 97.50 93 TYR A C 1
ATOM 731 O O . TYR A 1 93 ? 4.406 3.535 -3.887 1.00 97.50 93 TYR A O 1
ATOM 739 N N . ASN A 1 94 ? 2.908 3.601 -2.220 1.00 96.19 94 ASN A N 1
ATOM 740 C CA . ASN A 1 94 ? 3.088 5.014 -1.898 1.00 96.19 94 ASN A CA 1
ATOM 741 C C . ASN A 1 94 ? 4.471 5.295 -1.291 1.00 96.19 94 ASN A C 1
ATOM 743 O O . ASN A 1 94 ? 5.092 6.306 -1.619 1.00 96.19 94 ASN A O 1
ATOM 747 N N . GLN A 1 95 ? 5.000 4.372 -0.484 1.00 95.88 95 GLN A N 1
ATOM 748 C CA . GLN A 1 95 ? 6.374 4.420 0.020 1.00 95.88 95 GLN A CA 1
ATOM 749 C C . GLN A 1 95 ? 7.429 4.252 -1.074 1.00 95.88 95 GLN A C 1
ATOM 751 O O . GLN A 1 95 ? 8.572 4.632 -0.848 1.00 95.88 95 GLN A O 1
ATOM 756 N N . ALA A 1 96 ? 7.083 3.729 -2.251 1.00 95.44 96 ALA A N 1
ATOM 757 C CA . ALA A 1 96 ? 7.983 3.681 -3.403 1.00 95.44 96 ALA A CA 1
ATOM 758 C C . ALA A 1 96 ? 8.075 5.021 -4.167 1.00 95.44 96 ALA A C 1
ATOM 760 O O . ALA A 1 96 ? 8.852 5.144 -5.119 1.00 95.44 96 ALA A O 1
ATOM 761 N N . GLN A 1 97 ? 7.255 6.014 -3.809 1.00 90.81 97 GLN A N 1
ATOM 762 C CA . GLN A 1 97 ? 7.220 7.317 -4.473 1.00 90.81 97 GLN A CA 1
ATOM 763 C C . GLN A 1 97 ? 8.267 8.286 -3.903 1.00 90.81 97 GLN A C 1
ATOM 765 O O . GLN A 1 97 ? 8.864 8.066 -2.848 1.00 90.81 97 GLN A O 1
ATOM 770 N N . GLY A 1 98 ? 8.475 9.399 -4.610 1.00 88.44 98 GLY A N 1
ATOM 771 C CA . GLY A 1 98 ? 9.469 10.414 -4.259 1.00 88.44 98 GLY A CA 1
ATOM 772 C C . GLY A 1 98 ? 10.861 10.131 -4.820 1.00 88.44 98 GLY A C 1
ATOM 773 O O . GLY A 1 98 ? 11.042 9.303 -5.716 1.00 88.44 98 GLY A O 1
ATOM 774 N N . ASN A 1 99 ? 11.848 10.867 -4.308 1.00 86.56 99 ASN A N 1
ATOM 775 C CA . ASN A 1 99 ? 13.222 10.860 -4.809 1.00 86.56 99 ASN A CA 1
ATOM 776 C C . ASN A 1 99 ? 14.117 9.886 -4.022 1.00 86.56 99 ASN A C 1
ATOM 778 O O . ASN A 1 99 ? 15.114 10.285 -3.425 1.00 86.56 99 ASN A O 1
ATOM 782 N N . GLN A 1 100 ? 13.719 8.615 -3.975 1.00 87.25 100 GLN A N 1
ATOM 783 C CA . GLN A 1 100 ? 14.488 7.555 -3.319 1.00 87.25 100 GLN A CA 1
ATOM 784 C C . GLN A 1 100 ? 15.474 6.893 -4.293 1.00 87.25 100 GLN A C 1
ATOM 786 O O . GLN A 1 100 ? 15.213 6.859 -5.502 1.00 87.25 100 GLN A O 1
ATOM 791 N N . PRO A 1 101 ? 16.576 6.304 -3.788 1.00 92.50 101 PRO A N 1
ATOM 792 C CA . PRO A 1 101 ? 17.423 5.420 -4.578 1.00 92.50 101 PRO A CA 1
ATOM 793 C C . PRO A 1 101 ? 16.605 4.329 -5.282 1.00 92.50 101 PRO A C 1
ATOM 795 O O . PRO A 1 101 ? 15.657 3.772 -4.722 1.00 92.50 101 PRO A O 1
ATOM 798 N N . LEU A 1 102 ? 16.964 4.026 -6.533 1.00 90.25 102 LEU A N 1
ATOM 799 C CA . LEU A 1 102 ? 16.191 3.113 -7.379 1.00 90.25 102 LEU A CA 1
ATOM 800 C C . LEU A 1 102 ? 16.042 1.719 -6.751 1.00 90.25 102 LEU A C 1
ATOM 802 O O . LEU A 1 102 ? 14.984 1.117 -6.869 1.00 90.25 102 LEU A O 1
ATOM 806 N N . ASP A 1 103 ? 17.068 1.206 -6.079 1.00 92.75 103 ASP A N 1
ATOM 807 C CA . ASP A 1 103 ? 17.031 -0.079 -5.376 1.00 92.75 103 ASP A CA 1
ATOM 808 C C . ASP A 1 103 ? 15.977 -0.104 -4.257 1.00 92.75 103 ASP A C 1
ATOM 810 O O . ASP A 1 103 ? 15.202 -1.057 -4.167 1.00 92.75 103 ASP A O 1
ATOM 814 N N . GLN A 1 104 ? 15.871 0.970 -3.469 1.00 93.44 104 GLN A N 1
ATOM 815 C CA . GLN A 1 104 ? 14.850 1.098 -2.424 1.00 93.44 104 GLN A CA 1
ATOM 816 C C . GLN A 1 104 ? 13.450 1.191 -3.027 1.00 93.44 104 GLN A C 1
ATOM 818 O O . GLN A 1 104 ? 12.535 0.495 -2.582 1.00 93.44 104 GLN A O 1
ATOM 823 N N . LYS A 1 105 ? 13.299 1.974 -4.102 1.00 94.56 105 LYS A N 1
ATOM 824 C CA . LYS A 1 105 ? 12.044 2.064 -4.853 1.00 94.56 105 LYS A CA 1
ATOM 825 C C . LYS A 1 105 ? 11.605 0.698 -5.379 1.00 94.56 105 LYS A C 1
ATOM 827 O O . LYS A 1 105 ? 10.452 0.318 -5.203 1.00 94.56 105 LYS A O 1
ATOM 832 N N . LEU A 1 106 ? 12.513 -0.052 -6.003 1.00 94.75 106 LEU A N 1
ATOM 833 C CA . LEU A 1 106 ? 12.214 -1.383 -6.535 1.00 94.75 106 LEU A CA 1
ATOM 834 C C . LEU A 1 106 ? 11.807 -2.352 -5.423 1.00 94.75 106 LEU A C 1
ATOM 836 O O . LEU A 1 106 ? 10.802 -3.038 -5.584 1.00 94.75 106 LEU A O 1
ATOM 840 N N . LYS A 1 107 ? 12.498 -2.325 -4.276 1.00 96.38 107 LYS A N 1
ATOM 841 C CA . LYS A 1 107 ? 12.133 -3.132 -3.107 1.00 96.38 107 LYS A CA 1
ATOM 842 C C . LYS A 1 107 ? 10.719 -2.817 -2.605 1.00 96.38 107 LYS A C 1
ATOM 844 O O . LYS A 1 107 ? 9.934 -3.733 -2.391 1.00 96.38 107 LYS A O 1
ATOM 849 N N . ARG A 1 108 ? 10.356 -1.537 -2.471 1.00 96.50 108 ARG A N 1
ATOM 850 C CA . ARG A 1 108 ? 8.995 -1.136 -2.065 1.00 96.50 108 ARG A CA 1
ATOM 851 C C . ARG A 1 108 ? 7.932 -1.553 -3.082 1.00 96.50 108 ARG A C 1
ATOM 853 O O . ARG A 1 108 ? 6.844 -1.972 -2.703 1.00 96.50 108 ARG A O 1
ATOM 860 N N . LEU A 1 109 ? 8.254 -1.499 -4.375 1.00 97.88 109 LEU A N 1
ATOM 861 C CA . LEU A 1 109 ? 7.378 -2.010 -5.430 1.00 97.88 109 LEU A CA 1
ATOM 862 C C . LEU A 1 109 ? 7.248 -3.545 -5.401 1.00 97.88 109 LEU A C 1
ATOM 864 O O . LEU A 1 109 ? 6.205 -4.069 -5.787 1.00 97.88 109 LEU A O 1
ATOM 868 N N . ASP A 1 110 ? 8.283 -4.285 -4.997 1.00 98.12 110 ASP A N 1
ATOM 869 C CA . ASP A 1 110 ? 8.199 -5.736 -4.764 1.00 98.12 110 ASP A CA 1
ATOM 870 C C . ASP A 1 110 ? 7.277 -6.055 -3.578 1.00 98.12 110 ASP A C 1
ATOM 872 O O . ASP A 1 110 ? 6.356 -6.856 -3.741 1.00 98.12 110 ASP A O 1
ATOM 876 N N . GLU A 1 111 ? 7.445 -5.364 -2.446 1.00 98.25 111 GLU A N 1
ATOM 877 C CA . GLU A 1 111 ? 6.576 -5.491 -1.263 1.00 98.25 111 GLU A CA 1
ATOM 878 C C . GLU A 1 111 ? 5.107 -5.179 -1.607 1.00 98.25 111 GLU A C 1
ATOM 880 O O . GLU A 1 111 ? 4.202 -5.951 -1.289 1.00 98.25 111 GLU A O 1
ATOM 885 N N . ALA A 1 112 ? 4.853 -4.090 -2.340 1.00 98.75 112 ALA A N 1
ATOM 886 C CA . ALA A 1 112 ? 3.510 -3.751 -2.811 1.00 98.75 112 ALA A CA 1
ATOM 887 C C . ALA A 1 112 ? 2.918 -4.850 -3.713 1.00 98.75 112 ALA A C 1
ATOM 889 O O . ALA A 1 112 ? 1.761 -5.238 -3.550 1.00 98.75 112 ALA A O 1
ATOM 890 N N . ALA A 1 113 ? 3.710 -5.391 -4.646 1.00 98.69 113 ALA A N 1
ATOM 891 C CA . ALA A 1 113 ? 3.264 -6.457 -5.543 1.00 98.69 113 ALA A CA 1
ATOM 892 C C . ALA A 1 113 ? 2.973 -7.773 -4.808 1.00 98.69 113 ALA A C 1
ATOM 894 O O . ALA A 1 113 ? 2.113 -8.536 -5.244 1.00 98.69 113 ALA A O 1
ATOM 895 N N . GLU A 1 114 ? 3.675 -8.078 -3.716 1.00 98.69 114 GLU A N 1
ATOM 896 C CA . GLU A 1 114 ? 3.355 -9.226 -2.860 1.00 98.69 114 GLU A CA 1
ATOM 897 C C . GLU A 1 114 ? 1.968 -9.086 -2.235 1.00 98.69 114 GLU A C 1
ATOM 899 O O . GLU A 1 114 ? 1.155 -10.012 -2.324 1.00 98.69 114 GLU A O 1
ATOM 904 N N . TRP A 1 115 ? 1.659 -7.912 -1.687 1.00 98.81 115 TRP A N 1
ATOM 905 C CA . TRP A 1 115 ? 0.347 -7.638 -1.111 1.00 98.81 115 TRP A CA 1
ATOM 906 C C . TRP A 1 115 ? -0.768 -7.605 -2.157 1.00 98.81 115 TRP A C 1
ATOM 908 O O . TRP A 1 115 ? -1.821 -8.191 -1.921 1.00 98.81 115 TRP A O 1
ATOM 918 N N . TYR A 1 116 ? -0.546 -7.021 -3.338 1.00 98.81 116 TYR A N 1
ATOM 919 C CA . TYR A 1 116 ? -1.542 -7.073 -4.414 1.00 98.81 116 TYR A CA 1
ATOM 920 C C . TYR A 1 116 ? -1.752 -8.491 -4.960 1.00 98.81 116 TYR A C 1
ATOM 922 O O . TYR A 1 116 ? -2.888 -8.873 -5.229 1.00 98.81 116 TYR A O 1
ATOM 930 N N . ARG A 1 117 ? -0.709 -9.330 -5.041 1.00 98.75 117 ARG A N 1
ATOM 931 C CA . ARG A 1 117 ? -0.883 -10.761 -5.356 1.00 98.75 117 ARG A CA 1
ATOM 932 C C . ARG A 1 117 ? -1.697 -11.484 -4.287 1.00 98.75 117 ARG A C 1
ATOM 934 O O . ARG A 1 117 ? -2.529 -12.322 -4.628 1.00 98.75 117 ARG A O 1
ATOM 941 N N . LYS A 1 118 ? -1.492 -11.152 -3.008 1.00 98.69 118 LYS A N 1
ATOM 942 C CA . LYS A 1 118 ? -2.341 -11.653 -1.920 1.00 98.69 118 LYS A CA 1
ATOM 943 C C . LYS A 1 118 ? -3.783 -11.156 -2.068 1.00 98.69 118 LYS A C 1
ATOM 945 O O . LYS A 1 118 ? -4.701 -11.941 -1.871 1.00 98.69 118 LYS A O 1
ATOM 950 N N . LEU A 1 119 ? -4.001 -9.901 -2.464 1.00 98.75 119 LEU A N 1
ATOM 951 C CA . LEU A 1 119 ? -5.343 -9.372 -2.723 1.00 98.75 119 LEU A CA 1
ATOM 952 C C . LEU A 1 119 ? -6.039 -10.143 -3.851 1.00 98.75 119 LEU A C 1
ATOM 954 O O . LEU A 1 119 ? -7.178 -10.565 -3.689 1.00 98.75 119 LEU A O 1
ATOM 958 N N . ALA A 1 120 ? -5.334 -10.392 -4.955 1.00 98.38 120 ALA A N 1
ATOM 959 C CA . ALA A 1 120 ? -5.848 -11.180 -6.071 1.00 98.38 120 ALA A CA 1
ATOM 960 C C . ALA A 1 120 ? -6.139 -12.644 -5.686 1.00 98.38 120 ALA A C 1
ATOM 962 O O . ALA A 1 120 ? -7.048 -13.255 -6.246 1.00 98.38 120 ALA A O 1
ATOM 963 N N . SER A 1 121 ? -5.393 -13.223 -4.734 1.00 98.44 121 SER A N 1
ATOM 964 C CA . SER A 1 121 ? -5.641 -14.595 -4.274 1.00 98.44 121 SER A CA 1
ATOM 965 C C . SER A 1 121 ? -6.845 -14.710 -3.337 1.00 98.44 121 SER A C 1
ATOM 967 O O . SER A 1 121 ? -7.539 -15.725 -3.386 1.00 98.44 121 SER A O 1
ATOM 969 N N . VAL A 1 122 ? -7.120 -13.690 -2.515 1.00 98.38 122 VAL A N 1
ATOM 970 C CA . VAL A 1 122 ? -8.322 -13.654 -1.658 1.00 98.38 122 VAL A CA 1
ATOM 971 C C . VAL A 1 122 ? -9.562 -13.190 -2.423 1.00 98.38 122 VAL A C 1
ATOM 973 O O . VAL A 1 122 ? -10.660 -13.669 -2.157 1.00 98.38 122 VAL A O 1
ATOM 976 N N . ASN A 1 123 ? -9.384 -12.311 -3.412 1.00 98.06 123 ASN A N 1
ATOM 977 C CA . ASN A 1 123 ? -10.436 -11.801 -4.277 1.00 98.06 123 ASN A CA 1
ATOM 978 C C . ASN A 1 123 ? -9.982 -11.805 -5.743 1.00 98.06 123 ASN A C 1
ATOM 980 O O . ASN A 1 123 ? -9.423 -10.836 -6.261 1.00 98.06 123 ASN A O 1
ATOM 984 N N . ALA A 1 124 ? -10.333 -12.881 -6.449 1.00 97.69 124 ALA A N 1
ATOM 985 C CA . ALA A 1 124 ? -10.046 -13.053 -7.875 1.00 97.69 124 ALA A CA 1
ATOM 986 C C . ALA A 1 124 ? -10.799 -12.067 -8.798 1.00 97.69 124 ALA A C 1
ATOM 988 O O . ALA A 1 124 ? -10.609 -12.089 -10.012 1.00 97.69 124 ALA A O 1
ATOM 989 N N . LYS A 1 125 ? -11.684 -11.224 -8.249 1.00 97.00 125 LYS A N 1
ATOM 990 C CA . LYS A 1 125 ? -12.369 -10.131 -8.954 1.00 97.00 125 LYS A CA 1
ATOM 991 C C . LYS A 1 125 ? -11.884 -8.749 -8.501 1.00 97.00 125 LYS A C 1
ATOM 993 O O . LYS A 1 125 ? -12.534 -7.749 -8.799 1.00 97.00 125 LYS A O 1
ATOM 998 N N . SER A 1 126 ? -10.761 -8.662 -7.788 1.00 96.75 126 SER A N 1
ATOM 999 C CA . SER A 1 126 ? -10.191 -7.372 -7.403 1.00 96.75 126 SER A CA 1
ATOM 1000 C C . SER A 1 126 ? -9.547 -6.688 -8.609 1.00 96.75 126 SER A C 1
ATOM 1002 O O . SER A 1 126 ? -8.385 -6.932 -8.931 1.00 96.75 126 SER A O 1
ATOM 1004 N N . LYS A 1 127 ? -10.297 -5.796 -9.268 1.00 95.12 127 LYS A N 1
ATOM 1005 C CA . LYS A 1 127 ? -9.761 -4.953 -10.350 1.00 95.12 127 LYS A CA 1
ATOM 1006 C C . LYS A 1 127 ? -8.540 -4.151 -9.895 1.00 95.12 127 LYS A C 1
ATOM 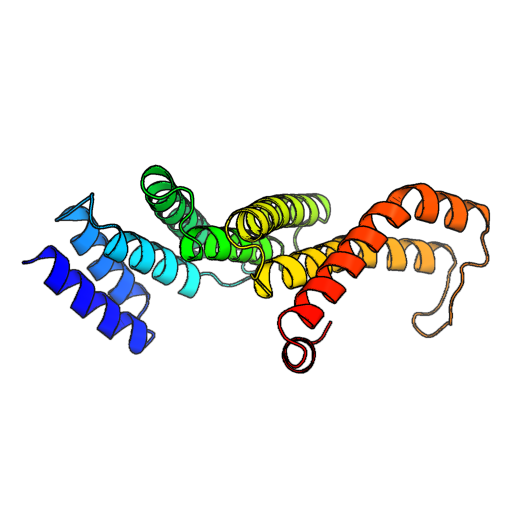1008 O O . LYS A 1 127 ? -7.552 -4.091 -10.619 1.00 95.12 127 LYS A O 1
ATOM 1013 N N . THR A 1 128 ? -8.573 -3.626 -8.665 1.00 95.31 128 THR A N 1
ATOM 1014 C CA . THR A 1 128 ? -7.463 -2.872 -8.076 1.00 95.31 128 THR A CA 1
ATOM 1015 C C . THR A 1 128 ? -6.203 -3.728 -7.985 1.00 95.31 128 THR A C 1
ATOM 1017 O O . THR A 1 128 ? -5.135 -3.261 -8.362 1.00 95.31 128 THR A O 1
ATOM 1020 N N . ALA A 1 129 ? -6.309 -4.988 -7.542 1.00 97.81 129 ALA A N 1
ATOM 1021 C CA . ALA A 1 129 ? -5.150 -5.870 -7.429 1.00 97.81 129 ALA A CA 1
ATOM 1022 C C . ALA A 1 129 ? -4.436 -6.057 -8.769 1.00 97.81 129 ALA A C 1
ATOM 1024 O O . ALA A 1 129 ? -3.231 -5.826 -8.867 1.00 97.81 129 ALA A O 1
ATOM 1025 N N . TYR A 1 130 ? -5.186 -6.445 -9.799 1.00 97.94 130 TYR A N 1
ATOM 1026 C CA . TYR A 1 130 ? -4.620 -6.712 -11.116 1.00 97.94 130 TYR A CA 1
ATOM 1027 C C . TYR A 1 130 ? -4.095 -5.433 -11.780 1.00 97.94 130 TYR A C 1
ATOM 1029 O O . TYR A 1 130 ? -2.959 -5.398 -12.252 1.00 97.94 130 TYR A O 1
ATOM 1037 N N . TYR A 1 131 ? -4.848 -4.334 -11.713 1.00 96.44 131 TYR A N 1
ATOM 1038 C CA . TYR A 1 131 ? -4.392 -3.056 -12.253 1.00 96.44 131 TYR A CA 1
ATOM 1039 C C . TYR A 1 131 ? -3.088 -2.589 -11.596 1.00 96.44 131 TYR A C 1
ATOM 1041 O O . TYR A 1 131 ? -2.117 -2.257 -12.278 1.00 96.44 131 TYR A O 1
ATOM 1049 N N . SER A 1 132 ? -3.016 -2.633 -10.263 1.00 97.31 132 SER A N 1
ATOM 1050 C CA . SER A 1 132 ? -1.815 -2.239 -9.532 1.00 97.31 132 SER A CA 1
ATOM 1051 C C . SER A 1 132 ? -0.608 -3.133 -9.839 1.00 97.31 132 SER A C 1
ATOM 1053 O O . SER A 1 132 ? 0.507 -2.619 -9.907 1.00 97.31 132 SER A O 1
ATOM 1055 N N . LEU A 1 133 ? -0.788 -4.438 -10.079 1.00 98.38 133 LEU A N 1
ATOM 1056 C CA . LEU A 1 133 ? 0.303 -5.329 -10.509 1.00 98.38 133 LEU A CA 1
ATOM 1057 C C . LEU A 1 133 ? 0.848 -4.959 -11.896 1.00 98.38 133 LEU A C 1
ATOM 1059 O O . LEU A 1 133 ? 2.071 -4.929 -12.096 1.00 98.38 133 LEU A O 1
ATOM 1063 N N . GLY A 1 134 ? -0.037 -4.594 -12.823 1.00 97.06 134 GLY A N 1
ATOM 1064 C CA . GLY A 1 134 ? 0.327 -4.042 -14.124 1.00 97.06 134 GLY A CA 1
ATOM 1065 C C . GLY A 1 134 ? 1.108 -2.731 -14.016 1.00 97.06 134 GLY A C 1
ATOM 1066 O O . GLY A 1 134 ? 2.211 -2.608 -14.556 1.00 97.06 134 GLY A O 1
ATOM 1067 N N . VAL A 1 135 ? 0.597 -1.778 -13.231 1.00 96.12 135 VAL A N 1
ATOM 1068 C CA . VAL A 1 135 ? 1.262 -0.489 -12.970 1.00 96.12 135 VAL A CA 1
ATOM 1069 C C . VAL A 1 135 ? 2.627 -0.682 -12.311 1.00 96.12 135 VAL A C 1
ATOM 1071 O O . VAL A 1 135 ? 3.602 -0.041 -12.703 1.00 96.12 135 VAL A O 1
ATOM 1074 N N . ILE A 1 136 ? 2.748 -1.593 -11.343 1.00 97.44 136 ILE A N 1
ATOM 1075 C CA . ILE A 1 136 ? 4.034 -1.916 -10.714 1.00 97.44 136 ILE A CA 1
ATOM 1076 C C . ILE A 1 136 ? 5.009 -2.505 -11.739 1.00 97.44 136 ILE A C 1
ATOM 1078 O O . ILE A 1 136 ? 6.189 -2.140 -11.745 1.00 97.44 136 ILE A O 1
ATOM 1082 N N . THR A 1 137 ? 4.539 -3.384 -12.624 1.00 97.50 137 THR A N 1
ATOM 1083 C CA . THR A 1 137 ? 5.358 -3.927 -13.716 1.00 97.50 137 THR A CA 1
ATOM 1084 C C . THR A 1 137 ? 5.890 -2.807 -14.607 1.00 97.50 137 THR A C 1
ATOM 1086 O O . THR A 1 137 ? 7.096 -2.749 -14.868 1.00 97.50 137 THR A O 1
ATOM 1089 N N . TRP A 1 138 ? 5.029 -1.866 -15.003 1.00 95.00 138 TRP A N 1
ATOM 1090 C CA . TRP A 1 138 ? 5.432 -0.683 -15.760 1.00 95.00 138 TRP A CA 1
ATOM 1091 C C . TRP A 1 138 ? 6.447 0.178 -14.998 1.00 95.00 138 TRP A C 1
ATOM 1093 O O . TRP A 1 138 ? 7.491 0.528 -15.546 1.00 95.00 138 TRP A O 1
ATOM 1103 N N . ALA A 1 139 ? 6.207 0.449 -13.714 1.00 94.44 139 ALA A N 1
ATOM 1104 C CA . ALA A 1 139 ? 7.091 1.252 -12.872 1.00 94.44 139 ALA A CA 1
ATOM 1105 C C . ALA A 1 139 ? 8.504 0.653 -12.734 1.00 94.44 139 ALA A C 1
ATOM 1107 O O . ALA A 1 139 ? 9.480 1.399 -12.617 1.00 94.44 139 ALA A O 1
ATOM 1108 N N . LYS A 1 140 ? 8.633 -0.680 -12.776 1.00 95.00 140 LYS A N 1
ATOM 1109 C CA . LYS A 1 140 ? 9.928 -1.383 -12.782 1.00 95.00 140 LYS A CA 1
ATOM 1110 C C . LYS A 1 140 ? 10.584 -1.383 -14.162 1.00 95.00 140 LYS A C 1
ATOM 1112 O O . LYS A 1 140 ? 11.802 -1.226 -14.261 1.00 95.00 140 LYS A O 1
ATOM 1117 N N . TRP A 1 141 ? 9.791 -1.551 -15.219 1.00 94.19 141 TRP A N 1
ATOM 1118 C CA . TRP A 1 141 ? 10.280 -1.630 -16.595 1.00 94.19 141 TRP A CA 1
ATOM 1119 C C . TRP A 1 141 ? 10.716 -0.270 -17.154 1.00 94.19 141 TRP A C 1
ATOM 1121 O O . TRP A 1 141 ? 11.788 -0.158 -17.751 1.00 94.19 141 TRP A O 1
ATOM 1131 N N . TYR A 1 142 ? 9.919 0.776 -16.943 1.00 91.06 142 TYR A N 1
ATOM 1132 C CA . TYR A 1 142 ? 10.101 2.080 -17.578 1.00 91.06 142 TYR A CA 1
ATOM 1133 C C . TYR A 1 142 ? 11.501 2.691 -17.365 1.00 91.06 142 TYR A C 1
ATOM 1135 O O . TYR A 1 142 ? 12.125 3.081 -18.356 1.00 91.06 142 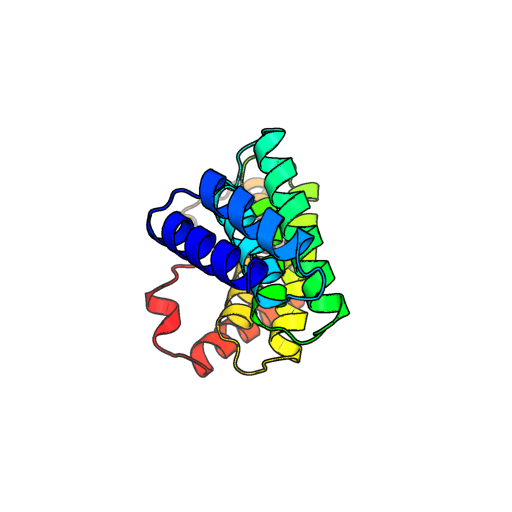TYR A O 1
ATOM 1143 N N . PRO A 1 143 ? 12.083 2.711 -16.146 1.00 90.12 143 PRO A N 1
ATOM 1144 C CA . PRO A 1 143 ? 13.440 3.220 -15.951 1.00 90.12 143 PRO A CA 1
ATOM 1145 C C . PRO A 1 143 ? 14.497 2.446 -16.749 1.00 90.12 143 PRO A C 1
ATOM 1147 O O . PRO A 1 143 ? 15.426 3.051 -17.279 1.00 90.12 143 PRO A O 1
ATOM 1150 N N . ARG A 1 144 ? 14.345 1.121 -16.888 1.00 90.88 144 ARG A N 1
ATOM 1151 C CA . ARG A 1 144 ? 15.259 0.269 -17.672 1.00 90.88 144 ARG A CA 1
ATOM 1152 C C . ARG A 1 144 ? 15.129 0.533 -19.161 1.00 90.88 144 ARG A C 1
ATOM 1154 O O . ARG A 1 144 ? 16.131 0.609 -19.870 1.00 90.88 144 ARG A O 1
ATOM 1161 N N . TRP A 1 145 ? 13.896 0.721 -19.622 1.00 89.19 145 TRP A N 1
ATOM 1162 C CA . TRP A 1 145 ? 13.610 1.092 -20.998 1.00 89.19 145 TRP A CA 1
ATOM 1163 C C . TRP A 1 145 ? 14.250 2.438 -21.364 1.00 89.19 145 TRP A C 1
ATOM 1165 O O . TRP A 1 145 ? 14.928 2.529 -22.391 1.00 89.19 145 TRP A O 1
ATOM 1175 N N . ILE A 1 146 ? 14.104 3.452 -20.504 1.00 88.62 146 ILE A N 1
ATOM 1176 C CA . ILE A 1 146 ? 14.727 4.773 -20.676 1.00 88.62 146 ILE A CA 1
ATOM 1177 C C . ILE A 1 146 ? 16.256 4.685 -20.618 1.00 88.62 146 ILE A C 1
ATOM 1179 O O . ILE A 1 146 ? 16.930 5.234 -21.487 1.00 88.62 146 ILE A O 1
ATOM 1183 N N . GLU A 1 147 ? 16.820 3.957 -19.651 1.00 89.25 147 GLU A N 1
ATOM 1184 C CA . GLU A 1 147 ? 18.269 3.758 -19.533 1.00 89.25 147 GLU A CA 1
ATOM 1185 C C . GLU A 1 147 ? 18.858 3.139 -20.812 1.00 89.25 147 GLU A C 1
ATOM 1187 O O . GLU A 1 147 ? 19.867 3.618 -21.335 1.00 89.25 147 GLU A O 1
ATOM 1192 N N . ALA A 1 148 ? 18.199 2.112 -21.356 1.00 89.50 148 ALA A N 1
ATOM 1193 C CA . ALA A 1 148 ? 18.599 1.483 -22.608 1.00 89.50 148 ALA A CA 1
ATOM 1194 C C . ALA A 1 148 ? 18.578 2.479 -23.777 1.00 89.50 148 ALA A C 1
ATOM 1196 O O . ALA A 1 148 ? 19.559 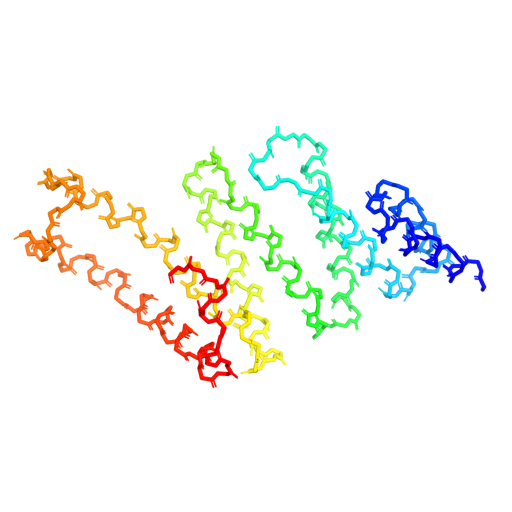2.567 -24.514 1.00 89.50 148 ALA A O 1
ATOM 1197 N N . ARG A 1 149 ? 17.498 3.263 -23.925 1.00 89.06 149 ARG A N 1
ATOM 1198 C CA . ARG A 1 149 ? 17.367 4.298 -24.971 1.00 89.06 149 ARG A CA 1
ATOM 1199 C C . ARG A 1 149 ? 18.464 5.355 -24.879 1.00 89.06 149 ARG A C 1
ATOM 1201 O O . ARG A 1 149 ? 19.094 5.660 -25.891 1.00 89.06 149 ARG A O 1
ATOM 1208 N N . ASN A 1 150 ? 18.736 5.843 -23.672 1.00 88.12 150 ASN A N 1
ATOM 1209 C CA . ASN A 1 150 ? 19.765 6.849 -23.421 1.00 88.12 150 ASN A CA 1
ATOM 1210 C C . ASN A 1 150 ? 21.165 6.336 -23.785 1.00 88.12 150 ASN A C 1
ATOM 1212 O O . ASN A 1 150 ? 21.924 7.059 -24.425 1.00 88.12 150 ASN A O 1
ATOM 1216 N N . LYS A 1 151 ? 21.496 5.074 -23.465 1.00 87.00 151 LYS A N 1
ATOM 1217 C CA . LYS A 1 151 ? 22.778 4.451 -23.858 1.00 87.00 151 LYS A CA 1
ATOM 1218 C C . LYS A 1 151 ? 22.989 4.400 -25.374 1.00 87.00 151 LYS A C 1
ATOM 1220 O O . LYS A 1 151 ? 24.127 4.368 -25.826 1.00 87.00 151 LYS A O 1
ATOM 1225 N N . MET A 1 152 ? 21.912 4.412 -26.157 1.00 83.94 152 MET A N 1
ATOM 1226 C CA . MET A 1 152 ? 21.963 4.454 -27.623 1.00 83.94 152 MET A CA 1
ATOM 1227 C C . MET A 1 152 ? 21.847 5.874 -28.197 1.00 83.94 152 MET A C 1
ATOM 1229 O O . MET A 1 152 ? 21.781 6.023 -29.415 1.00 83.94 152 MET A O 1
ATOM 1233 N N . GLY A 1 153 ? 21.781 6.907 -27.349 1.00 86.88 153 GLY A N 1
ATOM 1234 C CA . GLY A 1 153 ? 21.594 8.295 -27.776 1.00 86.88 153 GLY A CA 1
ATOM 1235 C C . GLY A 1 153 ? 20.241 8.564 -28.444 1.00 86.88 153 GLY A C 1
ATOM 1236 O O . GLY A 1 153 ? 20.125 9.522 -29.202 1.00 86.88 153 GLY A O 1
ATOM 1237 N N . MET A 1 154 ? 19.232 7.717 -28.205 1.00 87.19 154 MET A N 1
ATOM 1238 C CA . MET A 1 154 ? 17.898 7.905 -28.779 1.00 87.19 154 MET A CA 1
ATOM 1239 C C . MET A 1 154 ? 17.188 9.074 -28.100 1.00 87.19 154 MET A C 1
ATOM 1241 O O . MET A 1 154 ? 17.104 9.122 -26.872 1.00 87.19 154 MET A O 1
ATOM 1245 N N . ARG A 1 155 ? 16.599 9.975 -28.889 1.00 83.12 155 ARG A N 1
ATOM 1246 C CA . ARG A 1 155 ? 15.741 11.043 -28.352 1.00 83.12 155 ARG A CA 1
ATOM 1247 C C . ARG A 1 155 ? 14.419 10.474 -27.816 1.00 83.12 155 ARG A C 1
ATOM 1249 O O . ARG A 1 155 ? 13.991 9.426 -28.305 1.00 83.12 155 ARG A O 1
ATOM 1256 N N . PRO A 1 156 ? 13.745 11.108 -26.840 1.00 79.06 156 PRO A N 1
ATOM 1257 C CA . PRO A 1 156 ? 12.472 10.615 -26.296 1.00 79.06 156 PRO A CA 1
ATOM 1258 C C . PRO A 1 156 ? 11.409 10.316 -27.366 1.00 79.06 156 PRO A C 1
ATOM 1260 O O . PRO A 1 156 ? 10.742 9.289 -27.300 1.00 79.06 156 PRO A O 1
ATOM 1263 N N . GLU A 1 157 ? 11.324 11.166 -28.386 1.00 81.81 157 GLU A N 1
ATOM 1264 C CA . GLU A 1 157 ? 10.376 11.096 -29.499 1.00 81.81 157 GLU A CA 1
ATOM 1265 C C . GLU A 1 157 ? 10.757 10.091 -30.598 1.00 81.81 157 GLU A C 1
ATOM 1267 O O . GLU A 1 157 ? 9.947 9.806 -31.480 1.00 81.81 157 GLU A O 1
ATOM 1272 N N . GLU A 1 158 ? 11.979 9.544 -30.582 1.00 81.12 158 GLU A N 1
ATOM 1273 C CA . GLU A 1 158 ? 12.393 8.590 -31.611 1.00 81.12 158 GLU A CA 1
ATOM 1274 C C . GLU A 1 158 ? 11.608 7.274 -31.487 1.00 81.12 158 GLU A C 1
ATOM 1276 O O . GLU A 1 158 ? 11.651 6.622 -30.433 1.00 81.12 158 GLU A O 1
ATOM 1281 N N . PRO A 1 159 ? 10.916 6.822 -32.548 1.00 72.44 159 PRO A N 1
ATOM 1282 C CA . PRO A 1 159 ? 10.180 5.571 -32.491 1.00 72.44 159 PRO A CA 1
ATOM 1283 C C . PRO A 1 159 ? 11.140 4.397 -32.257 1.00 72.44 159 PRO A C 1
ATOM 1285 O O . PRO A 1 159 ? 12.284 4.385 -32.716 1.00 72.44 159 PRO A O 1
ATOM 1288 N N . GLY A 1 160 ? 10.672 3.390 -31.518 1.00 68.94 160 GLY A N 1
ATOM 1289 C CA . GLY A 1 160 ? 11.349 2.093 -31.470 1.00 68.94 160 GLY A CA 1
ATOM 1290 C C . GLY A 1 160 ? 11.262 1.353 -32.817 1.00 68.94 160 GLY A C 1
ATOM 1291 O O . GLY A 1 160 ? 10.567 1.809 -33.726 1.00 68.94 160 GLY A O 1
ATOM 1292 N N . PRO A 1 161 ? 11.906 0.177 -32.957 1.00 70.88 161 PRO A N 1
ATOM 1293 C CA . PRO A 1 161 ? 12.619 -0.592 -31.931 1.00 70.88 161 PRO A CA 1
ATOM 1294 C C . PRO A 1 161 ? 14.115 -0.242 -31.806 1.00 70.88 161 PRO A C 1
ATOM 1296 O O . PRO A 1 161 ? 14.679 0.482 -32.620 1.00 70.88 161 PRO A O 1
ATOM 1299 N N . TYR A 1 162 ? 14.777 -0.813 -30.792 1.00 72.00 162 TYR A N 1
ATOM 1300 C CA . TYR A 1 162 ? 16.227 -0.704 -30.595 1.00 72.00 162 TYR A CA 1
ATOM 1301 C C . TYR A 1 162 ? 17.020 -1.150 -31.832 1.00 72.00 162 TYR A C 1
ATOM 1303 O O . TYR A 1 162 ? 16.775 -2.234 -32.370 1.00 72.00 162 TYR A O 1
ATOM 1311 N N . LYS A 1 163 ? 18.001 -0.334 -32.246 1.00 74.69 163 LYS A N 1
ATOM 1312 C CA . LYS A 1 163 ? 18.931 -0.663 -33.342 1.00 74.69 163 LYS A CA 1
ATOM 1313 C C . LYS A 1 163 ? 19.926 -1.758 -32.931 1.00 74.69 163 LYS A C 1
ATOM 1315 O O . LYS A 1 163 ? 20.327 -2.566 -33.767 1.00 74.69 163 LYS A O 1
ATOM 1320 N N . ASP A 1 164 ? 20.280 -1.819 -31.645 1.00 84.25 164 ASP A N 1
ATOM 1321 C CA . ASP A 1 164 ? 21.160 -2.845 -31.079 1.00 84.25 164 ASP A CA 1
ATOM 1322 C C . ASP A 1 164 ? 20.403 -4.164 -30.838 1.00 84.25 164 ASP A C 1
ATOM 1324 O O . ASP A 1 164 ? 19.566 -4.292 -29.938 1.00 84.25 164 ASP A O 1
ATOM 1328 N N . LYS A 1 165 ? 20.724 -5.176 -31.654 1.00 86.12 165 LYS A N 1
ATOM 1329 C CA . LYS A 1 165 ? 20.130 -6.517 -31.569 1.00 86.12 165 LYS A CA 1
ATOM 1330 C C . LYS A 1 165 ? 20.530 -7.272 -30.297 1.00 86.12 165 LYS A C 1
ATOM 1332 O O . LYS A 1 165 ? 19.717 -8.053 -29.805 1.00 86.12 165 LYS A O 1
ATOM 1337 N N . LYS A 1 166 ? 21.744 -7.062 -29.773 1.00 90.06 166 LYS A N 1
ATOM 1338 C CA . LYS A 1 166 ? 22.246 -7.749 -28.574 1.00 90.06 166 LYS A CA 1
ATOM 1339 C C . LYS A 1 166 ? 21.539 -7.216 -27.335 1.00 90.06 166 LYS A C 1
ATOM 1341 O O . LYS A 1 166 ? 20.961 -8.004 -26.594 1.00 90.06 166 LYS A O 1
ATOM 1346 N N . LEU A 1 167 ? 21.495 -5.893 -27.177 1.00 87.75 167 LEU A N 1
ATOM 1347 C CA . LEU A 1 167 ? 20.772 -5.250 -26.076 1.00 87.75 167 LEU A CA 1
ATOM 1348 C C . LEU A 1 167 ? 19.277 -5.597 -26.107 1.00 87.75 167 LEU A C 1
ATOM 1350 O O . LEU A 1 167 ? 18.687 -5.922 -25.081 1.00 87.75 167 LEU A O 1
ATOM 1354 N N . LYS A 1 168 ? 18.660 -5.602 -27.297 1.00 87.62 168 LYS A N 1
ATOM 1355 C CA . LYS A 1 168 ? 17.264 -6.032 -27.458 1.00 87.62 168 LYS A CA 1
ATOM 1356 C C . LYS A 1 168 ? 17.046 -7.474 -26.994 1.00 87.62 168 LYS A C 1
ATOM 1358 O O . LYS A 1 168 ? 16.042 -7.748 -26.341 1.00 87.62 168 LYS A O 1
ATOM 1363 N N . ALA A 1 169 ? 17.943 -8.392 -27.355 1.00 91.12 169 ALA A N 1
ATOM 1364 C CA . ALA A 1 169 ? 17.847 -9.792 -26.950 1.00 91.12 169 ALA A CA 1
ATOM 1365 C C . ALA A 1 169 ? 18.028 -9.960 -25.434 1.00 91.12 169 ALA A C 1
ATOM 1367 O O . ALA A 1 169 ? 17.270 -10.706 -24.821 1.00 91.12 169 ALA A O 1
ATOM 1368 N N . GLU A 1 170 ? 18.965 -9.226 -24.832 1.00 91.81 170 GLU A N 1
ATOM 1369 C CA . GLU A 1 170 ? 19.201 -9.219 -23.387 1.00 91.81 170 GLU A CA 1
ATOM 1370 C C . GLU A 1 170 ? 17.977 -8.715 -22.613 1.00 91.81 170 GLU A C 1
ATOM 1372 O O . GLU A 1 170 ? 17.461 -9.420 -21.747 1.00 91.81 170 GLU A O 1
ATOM 1377 N N . LEU A 1 171 ? 17.450 -7.541 -22.979 1.00 91.69 171 LEU A N 1
ATOM 1378 C CA . LEU A 1 171 ? 16.258 -6.976 -22.341 1.00 91.69 171 LEU A CA 1
ATOM 1379 C C . LEU A 1 171 ? 15.045 -7.891 -22.511 1.00 91.69 171 LEU A C 1
ATOM 1381 O O . LEU A 1 171 ? 14.298 -8.101 -21.559 1.00 91.69 171 LEU A O 1
ATOM 1385 N N . LYS A 1 172 ? 14.865 -8.483 -23.699 1.00 91.81 172 LYS A N 1
ATOM 1386 C CA . LYS A 1 172 ? 13.800 -9.462 -23.939 1.00 91.81 172 LYS A CA 1
ATOM 1387 C C . LYS A 1 172 ? 13.966 -10.688 -23.038 1.00 91.81 172 LYS A C 1
ATOM 1389 O O . LYS A 1 172 ? 12.987 -11.126 -22.450 1.00 91.81 172 LYS A O 1
ATOM 1394 N N . GLY A 1 173 ? 15.178 -11.225 -22.913 1.00 94.69 173 GLY A N 1
ATOM 1395 C CA . GLY A 1 173 ? 15.454 -12.374 -22.050 1.00 94.69 173 GLY A CA 1
ATOM 1396 C C . GLY A 1 173 ? 15.183 -12.092 -20.571 1.00 94.69 173 GLY A C 1
ATOM 1397 O O . GLY A 1 173 ? 14.668 -12.958 -19.877 1.00 94.69 173 GLY A O 1
ATOM 1398 N N . GLN A 1 174 ? 15.485 -10.879 -20.104 1.00 93.56 174 GLN A N 1
ATOM 1399 C CA . GLN A 1 174 ? 15.311 -10.494 -18.701 1.00 93.56 174 GLN A CA 1
ATOM 1400 C C . GLN A 1 174 ? 13.872 -10.084 -18.347 1.00 93.56 174 GLN A C 1
ATOM 1402 O O . GLN A 1 174 ? 13.421 -10.359 -17.240 1.00 93.56 174 GLN A O 1
ATOM 1407 N N . TRP A 1 175 ? 13.158 -9.407 -19.254 1.00 94.50 175 TRP A N 1
ATOM 1408 C CA . TRP A 1 175 ? 11.923 -8.691 -18.907 1.00 94.50 175 TRP A CA 1
ATOM 1409 C C . TRP A 1 175 ? 10.667 -9.167 -19.625 1.00 94.50 175 TRP A C 1
ATOM 1411 O O . TRP A 1 175 ? 9.578 -8.830 -19.169 1.00 94.50 175 TRP A O 1
ATOM 1421 N N . LEU A 1 176 ? 10.765 -9.935 -20.716 1.00 94.75 176 LEU A N 1
ATOM 1422 C CA . LEU A 1 176 ? 9.580 -10.279 -21.512 1.00 94.75 176 LEU A CA 1
ATOM 1423 C C . LEU A 1 176 ? 8.520 -11.019 -20.694 1.00 94.75 176 LEU A C 1
ATOM 1425 O O . LEU A 1 176 ? 7.343 -10.700 -20.806 1.00 94.75 176 LEU A O 1
ATOM 1429 N N . GLU A 1 177 ? 8.926 -11.988 -19.874 1.00 96.38 177 GLU A N 1
ATOM 1430 C CA . GLU A 1 177 ? 7.982 -12.734 -19.041 1.00 96.38 177 GLU A CA 1
ATOM 1431 C C . GLU A 1 177 ? 7.284 -11.815 -18.031 1.00 96.38 177 GLU A C 1
ATOM 1433 O O . GLU A 1 177 ? 6.062 -11.849 -17.910 1.00 96.38 177 GLU A O 1
ATOM 1438 N N . THR A 1 178 ? 8.045 -10.954 -17.352 1.00 94.25 178 THR A N 1
ATOM 1439 C CA . THR A 1 178 ? 7.516 -9.983 -16.385 1.00 94.25 178 THR A CA 1
ATOM 1440 C C . THR A 1 178 ? 6.554 -9.002 -17.049 1.00 94.25 178 THR A C 1
ATOM 1442 O O . THR A 1 178 ? 5.468 -8.772 -16.531 1.00 94.25 178 THR A O 1
ATOM 1445 N N . ILE A 1 179 ? 6.917 -8.470 -18.220 1.00 95.62 179 ILE A N 1
ATOM 1446 C CA . ILE A 1 179 ? 6.072 -7.553 -18.993 1.00 95.62 179 ILE A CA 1
ATOM 1447 C C . ILE A 1 179 ? 4.783 -8.253 -19.430 1.00 95.62 179 ILE A C 1
ATOM 1449 O O . ILE A 1 179 ? 3.710 -7.692 -19.252 1.00 95.62 179 ILE A O 1
ATOM 1453 N N . ASN A 1 180 ? 4.866 -9.483 -19.944 1.00 97.06 180 ASN A N 1
ATOM 1454 C CA . ASN A 1 180 ? 3.682 -10.240 -20.351 1.00 97.06 180 ASN A CA 1
ATOM 1455 C C . ASN A 1 180 ? 2.744 -10.522 -19.171 1.00 97.06 180 ASN A C 1
ATOM 1457 O O . ASN A 1 180 ? 1.533 -10.453 -19.343 1.00 97.06 180 ASN A O 1
ATOM 1461 N N . LYS A 1 181 ? 3.285 -10.804 -17.977 1.00 96.31 181 LYS A N 1
ATOM 1462 C CA . LYS A 1 181 ? 2.477 -10.941 -16.755 1.00 96.31 181 LYS A CA 1
ATOM 1463 C C . LYS A 1 181 ? 1.767 -9.635 -16.410 1.00 96.31 181 LYS A C 1
ATOM 1465 O O . LYS A 1 181 ? 0.558 -9.652 -16.239 1.00 96.31 181 LYS A O 1
ATOM 1470 N N . GLY A 1 182 ? 2.487 -8.512 -16.403 1.00 96.25 182 GLY A N 1
ATOM 1471 C CA . GLY A 1 182 ? 1.878 -7.206 -16.142 1.00 96.25 182 GLY A CA 1
ATOM 1472 C C . GLY A 1 182 ? 0.803 -6.824 -17.165 1.00 96.25 182 GLY A C 1
ATOM 1473 O O . GLY A 1 182 ? -0.222 -6.278 -16.780 1.00 96.25 182 GLY A O 1
ATOM 1474 N N . ILE A 1 183 ? 0.997 -7.151 -18.448 1.00 96.25 183 ILE A N 1
ATOM 1475 C CA . ILE A 1 183 ? -0.028 -6.965 -19.490 1.00 96.25 183 ILE A CA 1
ATOM 1476 C C . ILE A 1 183 ? -1.256 -7.831 -19.195 1.00 96.25 183 ILE A C 1
ATOM 1478 O O . ILE A 1 183 ? -2.367 -7.314 -19.212 1.00 96.25 183 ILE A O 1
ATOM 1482 N N . ALA A 1 184 ? -1.064 -9.113 -18.876 1.00 97.25 184 ALA A N 1
ATOM 1483 C CA . ALA A 1 184 ? -2.166 -10.009 -18.536 1.00 97.25 184 ALA A CA 1
ATOM 1484 C C . ALA A 1 184 ? -2.929 -9.547 -17.281 1.00 97.25 184 ALA A C 1
ATOM 1486 O O . ALA A 1 184 ? -4.148 -9.682 -17.223 1.00 97.25 184 ALA A O 1
ATOM 1487 N N . ASP A 1 185 ? -2.239 -8.970 -16.293 1.00 97.25 185 ASP A N 1
ATOM 1488 C CA . ASP A 1 185 ? -2.881 -8.369 -15.123 1.00 97.25 185 ASP A CA 1
ATOM 1489 C C . ASP A 1 185 ? -3.734 -7.145 -15.528 1.00 97.25 185 ASP A C 1
ATOM 1491 O O . ASP A 1 185 ? -4.894 -7.042 -15.134 1.00 97.25 185 ASP A O 1
ATOM 1495 N N . LEU A 1 186 ? -3.234 -6.245 -16.383 1.00 95.00 186 LEU A N 1
ATOM 1496 C CA . LEU A 1 186 ? -4.036 -5.116 -16.888 1.00 95.00 186 LEU A CA 1
ATOM 1497 C C . LEU A 1 186 ? -5.255 -5.585 -17.694 1.00 95.00 186 LEU A C 1
ATOM 1499 O O . LEU A 1 186 ? -6.369 -5.118 -17.463 1.00 95.00 186 LEU A O 1
ATOM 1503 N N . GLU A 1 187 ? -5.070 -6.555 -18.592 1.00 94.94 187 GLU A N 1
ATOM 1504 C CA . GLU A 1 187 ? -6.169 -7.183 -19.332 1.00 94.94 187 GLU A CA 1
ATOM 1505 C C . GLU A 1 187 ? -7.200 -7.780 -18.371 1.00 94.94 187 GLU A C 1
ATOM 1507 O O . GLU A 1 187 ? -8.403 -7.601 -18.564 1.00 94.94 187 GLU A O 1
ATOM 1512 N N . LYS A 1 188 ? -6.746 -8.414 -17.283 1.00 96.00 188 LYS A N 1
ATOM 1513 C CA . LYS A 1 188 ? -7.642 -8.973 -16.275 1.00 96.00 188 LYS A CA 1
ATOM 1514 C C . LYS A 1 188 ? -8.442 -7.905 -15.537 1.00 96.00 188 LYS A C 1
ATOM 1516 O O . LYS A 1 188 ? -9.632 -8.105 -15.291 1.00 96.00 188 LYS A O 1
ATOM 1521 N N . ALA A 1 189 ? -7.816 -6.783 -15.186 1.00 95.19 189 ALA A N 1
ATOM 1522 C CA . ALA A 1 189 ? -8.506 -5.655 -14.568 1.00 95.19 189 ALA A CA 1
ATOM 1523 C C . ALA A 1 189 ? -9.614 -5.115 -15.487 1.00 95.19 189 ALA A C 1
ATOM 1525 O O . ALA A 1 189 ? -10.746 -4.934 -15.037 1.00 95.19 189 ALA A O 1
ATOM 1526 N N . LYS A 1 190 ? -9.312 -4.970 -16.781 1.00 92.44 190 LYS A N 1
ATOM 1527 C CA . LYS A 1 190 ? -10.261 -4.532 -17.809 1.00 92.44 190 LYS A CA 1
ATOM 1528 C C . LYS A 1 190 ? -11.394 -5.530 -18.061 1.00 92.44 190 LYS A C 1
ATOM 1530 O O . LYS A 1 190 ? -12.530 -5.127 -18.282 1.00 92.44 190 LYS A O 1
ATOM 1535 N N . GLU A 1 191 ? -11.120 -6.834 -18.018 1.00 94.56 191 GLU A N 1
ATOM 1536 C CA . GLU A 1 191 ? -12.170 -7.863 -18.084 1.00 94.56 191 GLU A CA 1
ATOM 1537 C C . GLU A 1 191 ? -13.159 -7.755 -16.916 1.00 94.56 191 GLU A C 1
ATOM 1539 O O . GLU A 1 191 ? -14.349 -8.020 -17.085 1.00 94.56 191 GLU A O 1
ATOM 1544 N N . ILE A 1 192 ? -12.662 -7.417 -15.721 1.00 94.75 192 ILE A N 1
ATOM 1545 C CA . ILE A 1 192 ? -13.482 -7.267 -14.513 1.00 94.75 192 ILE A CA 1
ATOM 1546 C C . ILE A 1 192 ? -14.327 -5.992 -14.589 1.00 94.75 192 ILE A C 1
A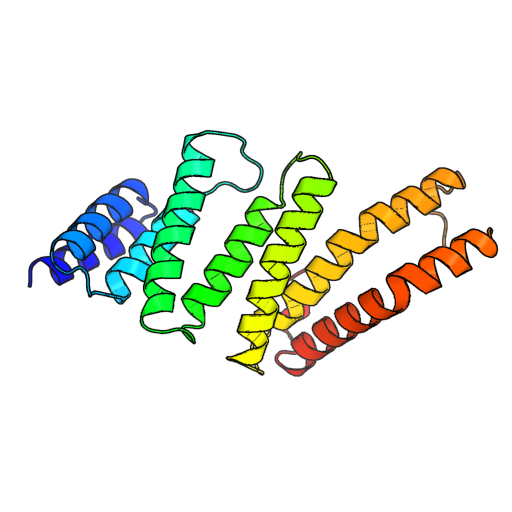TOM 1548 O O . ILE A 1 192 ? -15.496 -6.019 -14.202 1.00 94.75 192 ILE A O 1
ATOM 1552 N N . ASP A 1 193 ? -13.739 -4.892 -15.058 1.00 91.44 193 ASP A N 1
ATOM 1553 C CA . ASP A 1 193 ? -14.398 -3.595 -15.185 1.00 91.44 193 ASP A CA 1
ATOM 1554 C C . ASP A 1 193 ? -13.873 -2.834 -16.422 1.00 91.44 193 ASP A C 1
ATOM 1556 O O . ASP A 1 193 ? -12.826 -2.185 -16.350 1.00 91.44 193 ASP A O 1
ATOM 1560 N N . PRO A 1 194 ? -14.589 -2.900 -17.561 1.00 86.12 194 PRO A N 1
ATOM 1561 C CA . PRO A 1 194 ? -14.155 -2.278 -18.812 1.00 86.12 194 PRO A CA 1
ATOM 1562 C C . PRO A 1 194 ? -14.040 -0.748 -18.777 1.00 86.12 194 PRO A C 1
ATOM 1564 O O . PRO A 1 194 ? -13.343 -0.191 -19.621 1.00 86.12 194 PRO A O 1
ATOM 1567 N N . GLU A 1 195 ? -14.713 -0.077 -17.835 1.00 81.06 195 GLU A N 1
ATOM 1568 C CA . GLU A 1 195 ? -14.678 1.387 -17.674 1.00 81.06 195 GLU A CA 1
ATOM 1569 C C . GLU A 1 195 ? -13.552 1.842 -16.724 1.00 81.06 195 GLU A C 1
ATOM 1571 O O . GLU A 1 195 ? -13.314 3.037 -16.550 1.00 81.06 195 GLU A O 1
ATOM 1576 N N . TYR A 1 196 ? -12.829 0.904 -16.104 1.00 72.19 196 TYR A N 1
ATOM 1577 C CA . TYR A 1 196 ? -11.827 1.209 -15.081 1.00 72.19 196 TYR A CA 1
ATOM 1578 C C . TYR A 1 196 ? -10.590 1.935 -15.632 1.00 72.19 196 TYR A C 1
ATOM 1580 O O . TYR A 1 196 ? -10.065 2.839 -14.978 1.00 72.19 196 TYR A O 1
ATOM 1588 N N . ASP A 1 197 ? -10.168 1.586 -16.851 1.00 56.59 197 ASP A N 1
ATOM 1589 C CA . 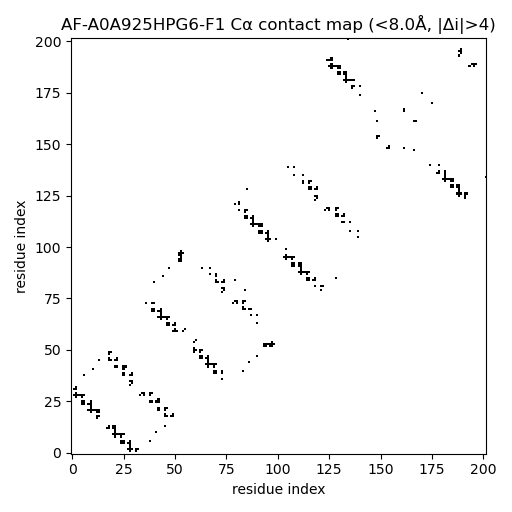ASP A 1 197 ? -8.999 2.176 -17.518 1.00 56.59 197 ASP A CA 1
ATOM 1590 C C . ASP A 1 197 ? -9.206 3.667 -17.848 1.00 56.59 197 ASP A C 1
ATOM 1592 O O . ASP A 1 197 ? -8.255 4.446 -17.838 1.00 56.59 197 ASP A O 1
ATOM 1596 N N . GLU A 1 198 ? -10.449 4.105 -18.094 1.00 53.00 198 GLU A N 1
ATOM 1597 C CA . GLU A 1 198 ? -10.750 5.514 -18.401 1.00 53.00 198 GLU A CA 1
ATOM 1598 C C . GLU A 1 198 ? -10.521 6.440 -17.192 1.00 53.00 198 GLU A C 1
ATOM 1600 O O . GLU A 1 198 ? -10.302 7.642 -17.356 1.00 53.00 198 GLU A O 1
ATOM 1605 N N . ALA A 1 199 ? -10.527 5.886 -15.974 1.00 48.94 199 ALA A N 1
ATOM 1606 C CA . ALA A 1 199 ? -10.360 6.633 -14.729 1.00 48.94 199 ALA A CA 1
ATOM 1607 C C . ALA A 1 199 ? -8.911 6.670 -14.210 1.00 48.94 199 ALA A C 1
ATOM 1609 O O . ALA A 1 199 ? -8.580 7.528 -13.389 1.00 48.94 199 ALA A O 1
ATOM 1610 N N . MET A 1 200 ? -8.044 5.759 -14.660 1.00 52.72 200 MET A N 1
ATOM 1611 C CA . MET A 1 200 ? -6.699 5.571 -14.115 1.00 52.72 200 MET A CA 1
ATOM 1612 C C . MET A 1 200 ? -5.690 5.528 -15.273 1.00 52.72 200 MET A C 1
ATOM 1614 O O . MET A 1 200 ? -5.436 4.490 -15.866 1.00 52.72 200 MET A O 1
ATOM 1618 N N . ALA A 1 201 ? -5.138 6.689 -15.632 1.00 47.56 201 ALA A N 1
ATOM 1619 C CA . ALA A 1 201 ? -4.265 6.839 -16.794 1.00 47.56 201 ALA A CA 1
ATOM 1620 C C . ALA A 1 201 ? -2.859 6.252 -16.559 1.00 47.56 201 ALA A C 1
ATOM 1622 O O . ALA A 1 201 ? -2.039 6.930 -15.939 1.00 47.56 201 ALA A O 1
ATOM 1623 N N . TYR A 1 202 ? -2.568 5.062 -17.101 1.00 49.09 202 TYR A N 1
ATOM 1624 C CA . TYR A 1 202 ? -1.208 4.581 -17.406 1.00 49.09 202 TYR A CA 1
ATOM 1625 C C . TYR A 1 202 ? -1.192 3.638 -18.610 1.00 49.09 202 TYR A C 1
ATOM 1627 O O . TYR A 1 202 ? -1.989 2.679 -18.624 1.00 49.09 202 TYR A O 1
#

Solvent-accessible surface area (backbone atoms only — not comparable to full-atom values): 10444 Å² total; per-residue (Å²): 113,70,31,60,52,25,32,53,52,11,52,54,28,42,79,70,71,36,32,71,62,13,32,56,25,13,50,50,12,28,71,70,32,78,80,42,53,70,31,33,52,50,28,16,49,30,24,50,74,64,40,55,70,43,58,93,45,73,67,35,51,49,24,47,55,52,17,49,54,34,32,50,59,41,36,75,79,40,77,70,44,58,68,46,36,49,51,48,14,50,49,30,45,36,67,32,40,57,94,61,60,67,69,60,28,50,51,25,40,50,56,13,41,52,29,24,52,50,33,32,71,72,33,83,75,40,38,65,24,26,36,49,41,17,52,44,39,46,67,64,44,51,63,54,55,51,53,56,38,53,78,70,71,51,57,92,84,57,76,78,76,77,87,51,66,66,60,49,50,50,50,46,72,74,38,45,69,57,51,52,49,17,50,52,25,36,53,50,16,38,72,68,36,75,70,52,60,84,78,52,91,126

Foldseek 3Di:
DQLVVLQVQLVVCVVVVVLVSSLVSLVVSCVVPVVPLSSLLSNLVSLVSVADQQDDDPSNVVSLVSSLVSLVSSCVVVVLPLSSLQSQLVSLQSNLGHDDDPVSSLVSLVSSLVSLVSNCVSPVLPLSSLLSLLVSLCVNVVVVVVVLCVVVVHDPPDDDDDPDPVVVVVCCVVRVVSNVSSVVSNVSSCVSPVCVCVVDDD

pLDDT: mean 93.4, std 9.39, range [47.56, 98.88]

Secondary structure (DSSP, 8-state):
-HHHHHHHHHHHHHHTT-HHHHHHHHHHHHHH-TT-HHHHHHHHHHHHTT--TT---HHHHHHHHHHHHHHHHHHHH-TT-HHHHHHHHHHHHHHT-SS--HHHHHHHHHHHHHHHHHHHHH-TT-HHHHHHHHHHHHHHHHHHHHHHHHHTT--TTS----S-HHHHHHHHHHHHHHHHHHHHHHHHHHHH-TTSTTTS--

Mean predicted aligned error: 4.44 Å

Sequence (202 aa):
MKARDNLNKGVQSFKTAKYTAAVEHFKEAVRLDPEFQTARLYLATAYVSQYIPGADSPENEQNAKAAEQEFLKVLEKDPVNELAIESLASLHYNQAQGNQPLDQKLKRLDEAAEWYRKLASVNAKSKTAYYSLGVITWAKWYPRWIEARNKMGMRPEEPGPYKDKKLKAELKGQWLETINKGIADLEKAKEIDPEYDEAMAY

Radius of gyration: 20.32 Å; Cα contacts (8 Å, |Δi|>4): 232; chains: 1; bounding box: 43×31×59 Å